Protein AF-A0A970XDR8-F1 (afdb_monomer)

Secondary structure (DSSP, 8-state):
-------S--SS-SEEEETTEEEE-----HHHHHHHHHHSTTHHHHHTT-HHHHHHHHHHHHHHHHHHTHHHHHHHHHTT-HHHHHHHS-HHHHHHHHHHHHHHHHHHHHHHHHHHHHHHHHHHTTPPPP-EEE-SS-EEE-----HHHHHHHHHH-TTTGGGGTT-HHHHHHHHHHHHHHHHHTTHHHHHHHHHTT-HHHHHHH--HHHHTHHHHHHHGGGHHHHHS-HHHHHHHTT-----

Solvent-accessible surface area (backbone atoms only — not comparable to full-atom values): 13264 Å² total; per-residue (Å²): 140,86,79,96,75,75,94,59,80,66,94,44,70,44,50,47,79,50,95,74,30,72,48,65,63,62,64,50,49,29,64,51,27,21,51,38,14,66,67,39,42,21,48,13,29,39,73,72,63,40,50,71,63,9,52,54,36,36,53,49,43,56,54,46,39,67,68,10,28,48,45,45,17,49,51,29,44,75,70,68,37,54,66,63,19,56,73,56,35,35,63,74,49,44,63,60,42,54,62,53,51,54,47,44,21,52,49,24,25,53,49,37,52,53,49,34,53,52,36,58,54,16,60,75,64,65,39,82,71,81,60,67,52,84,49,100,88,43,79,44,64,79,76,93,73,64,68,65,62,42,50,55,37,30,72,77,35,41,29,56,35,42,64,80,49,68,33,60,66,58,23,56,52,39,38,54,51,48,52,50,38,49,59,67,9,29,51,65,60,22,50,55,31,44,77,74,68,40,56,71,62,19,61,72,59,39,33,61,55,39,46,63,50,47,62,53,54,49,54,54,56,52,45,67,71,72,26,43,48,73,70,59,58,46,64,76,62,66,66,69,82,86,120

Radius of gyration: 21.44 Å; Cα contacts (8 Å, |Δi|>4): 300; chains: 1; bounding box: 57×36×66 Å

Sequence (243 aa):
MNNANSSRPPRRPLAVFNHIGTAQLQLRNPFVAAFWSALFPGLGHILLSQYLKGFVLFFWEVFINLKANVNLALMHALLGRFELSRDVVDIRWSLLYIPVYIFTVWDSYRAAVELNKQYILAERENAPIGAFIINPVSVTYLDKRPPLLTAAWCAVSPGLSHMALHRLLHVVFMVFWWTVIVYQSNILTALHLTCFGAFENAKTALNPQWLMNIPSVFFSVFMPHWSTPWKAINCLTGSSRSS

Mean predicted aligned error: 9.42 Å

pLDDT: mean 78.48, std 16.39, range [27.27, 95.69]

Foldseek 3Di:
DDDPDPPDAQPAAQWDQDLQAIQHLAQWDLVLLLVLCLLANLLSCVLNVVNVNSLVRRVVRVVLCVVQVQQVLVVCVVVVNNVVSVVSGDPVSVVVVVVVSVVSSVVSSVSSVVSNVSNVVNVVSVRDDDAWDDDPNDTAGDDDDDVVVLVVLLVVDQLRSCVVHGNVVSSVSLVVVRCVLCVQQCQVVLVVCVVVVNNVVSVVSGDSSSVSVNVSSSCSSCSNVNTHPPVRVVVVVPPPPPD

Structure (mmCIF, N/CA/C/O backbone):
data_AF-A0A970XDR8-F1
#
_entry.id   AF-A0A970XDR8-F1
#
loop_
_atom_site.group_PDB
_atom_site.id
_atom_site.type_symbol
_atom_site.label_atom_id
_atom_site.label_alt_id
_atom_site.label_comp_id
_atom_site.label_asym_id
_atom_site.label_entity_id
_atom_site.label_seq_id
_atom_site.pdbx_PDB_ins_code
_atom_site.Cartn_x
_atom_site.Cartn_y
_atom_site.Cartn_z
_atom_site.occupancy
_atom_site.B_iso_or_equiv
_atom_site.auth_seq_id
_atom_site.auth_comp_id
_atom_site.auth_asym_id
_atom_site.auth_atom_id
_atom_site.pdbx_PDB_model_num
ATOM 1 N N . MET A 1 1 ? 33.649 5.961 -36.412 1.00 42.03 1 MET A N 1
ATOM 2 C CA . MET A 1 1 ? 32.893 4.877 -37.077 1.00 42.03 1 MET A CA 1
ATOM 3 C C . MET A 1 1 ? 33.555 3.567 -36.703 1.00 42.03 1 MET A C 1
ATOM 5 O O . MET A 1 1 ? 34.738 3.466 -36.971 1.00 42.03 1 MET A O 1
ATOM 9 N N . ASN A 1 2 ? 32.854 2.649 -36.024 1.00 33.12 2 ASN A N 1
ATOM 10 C CA . ASN A 1 2 ? 33.183 1.216 -35.970 1.00 33.12 2 ASN A CA 1
ATOM 11 C C . ASN A 1 2 ? 32.002 0.412 -35.387 1.00 33.12 2 ASN A C 1
ATOM 13 O O . ASN A 1 2 ? 31.616 0.606 -34.239 1.00 33.12 2 ASN A O 1
ATOM 17 N N . ASN A 1 3 ? 31.472 -0.479 -36.230 1.00 35.12 3 ASN A N 1
ATOM 18 C CA . ASN A 1 3 ? 30.601 -1.634 -35.977 1.00 35.12 3 ASN A CA 1
ATOM 19 C C . ASN A 1 3 ? 29.228 -1.433 -35.319 1.00 35.12 3 ASN A C 1
ATOM 21 O O . ASN A 1 3 ? 28.945 -1.910 -34.223 1.00 35.12 3 ASN A O 1
ATOM 25 N N . ALA A 1 4 ? 28.309 -0.894 -36.122 1.00 46.06 4 ALA A N 1
ATOM 26 C CA . ALA A 1 4 ? 26.917 -1.328 -36.119 1.00 46.06 4 ALA A CA 1
ATOM 27 C C . ALA A 1 4 ? 26.842 -2.775 -36.647 1.00 46.06 4 ALA A C 1
ATOM 29 O O . ALA A 1 4 ? 26.906 -2.981 -37.853 1.00 46.06 4 ALA A O 1
ATOM 30 N N . ASN A 1 5 ? 26.817 -3.761 -35.743 1.00 48.19 5 ASN A N 1
ATOM 31 C CA . ASN A 1 5 ? 26.256 -5.109 -35.938 1.00 48.19 5 ASN A CA 1
ATOM 32 C C . ASN A 1 5 ? 26.462 -5.948 -34.663 1.00 48.19 5 ASN A C 1
ATOM 34 O O . ASN A 1 5 ? 27.309 -6.836 -34.610 1.00 48.19 5 ASN A O 1
ATOM 38 N N . SER A 1 6 ? 25.663 -5.702 -33.622 1.00 47.50 6 SER A N 1
ATOM 39 C CA . SER A 1 6 ? 25.374 -6.742 -32.628 1.00 47.50 6 SER A CA 1
ATOM 40 C C . SER A 1 6 ? 23.975 -7.286 -32.902 1.00 47.50 6 SER A C 1
ATOM 42 O O . SER A 1 6 ? 22.984 -6.813 -32.358 1.00 47.50 6 SER A O 1
ATOM 44 N N . SER A 1 7 ? 23.892 -8.300 -33.757 1.00 55.34 7 SER A N 1
ATOM 45 C CA . SER A 1 7 ? 22.687 -9.082 -34.080 1.00 55.34 7 SER A CA 1
ATOM 46 C C . SER A 1 7 ? 22.166 -9.946 -32.916 1.00 55.34 7 SER A C 1
ATOM 48 O O . SER A 1 7 ? 21.421 -10.900 -33.127 1.00 55.34 7 SER A O 1
ATOM 50 N N . ARG A 1 8 ? 22.562 -9.646 -31.674 1.00 62.28 8 ARG A N 1
ATOM 51 C CA . ARG A 1 8 ? 22.090 -10.336 -30.473 1.00 62.28 8 ARG A CA 1
ATOM 52 C C . ARG A 1 8 ? 21.153 -9.395 -29.723 1.00 62.28 8 ARG A C 1
ATOM 54 O O . ARG A 1 8 ? 21.573 -8.272 -29.440 1.00 62.28 8 ARG A O 1
ATOM 61 N N . PRO A 1 9 ? 19.918 -9.815 -29.394 1.00 61.88 9 PRO A N 1
ATOM 62 C CA . PRO A 1 9 ? 19.067 -9.014 -28.528 1.00 61.88 9 PRO A CA 1
ATOM 63 C C . PRO A 1 9 ? 19.809 -8.736 -27.210 1.00 61.88 9 PRO A C 1
ATOM 65 O O . PRO A 1 9 ? 20.558 -9.606 -26.744 1.00 61.88 9 PRO A O 1
ATOM 68 N N . PRO A 1 10 ? 19.646 -7.539 -26.620 1.00 63.59 10 PRO A N 1
ATOM 69 C CA . PRO A 1 10 ? 20.273 -7.212 -25.344 1.00 63.59 10 PRO A CA 1
ATOM 70 C C . PRO A 1 10 ? 19.893 -8.273 -24.309 1.00 63.59 10 PRO A C 1
ATOM 72 O O . PRO A 1 10 ? 18.734 -8.686 -24.224 1.00 63.59 10 PRO A O 1
ATOM 75 N N . ARG A 1 11 ? 20.869 -8.734 -23.517 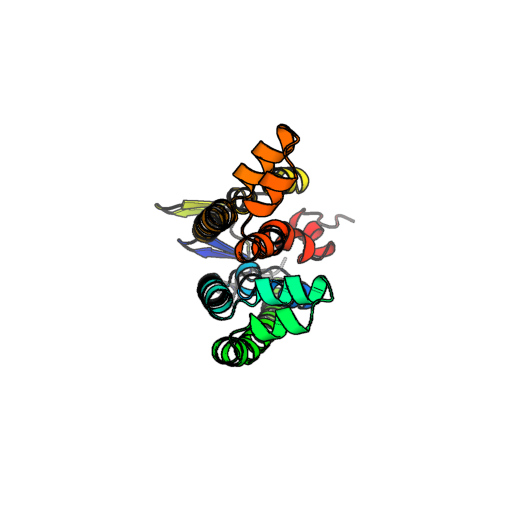1.00 74.62 11 ARG A N 1
ATOM 76 C CA . ARG A 1 11 ? 20.640 -9.804 -22.534 1.00 74.62 11 ARG A CA 1
ATOM 77 C C . ARG A 1 11 ? 19.705 -9.330 -21.420 1.00 74.62 11 ARG A C 1
ATOM 79 O O . ARG A 1 11 ? 19.020 -10.152 -20.811 1.00 74.62 11 ARG A O 1
ATOM 86 N N . ARG A 1 12 ? 19.686 -8.020 -21.149 1.00 76.00 12 ARG A N 1
ATOM 87 C CA . ARG A 1 12 ? 18.860 -7.386 -20.118 1.00 76.00 12 ARG A CA 1
ATOM 88 C C . ARG A 1 12 ? 18.089 -6.183 -20.682 1.00 76.00 12 ARG A C 1
ATOM 90 O O . ARG A 1 12 ? 18.679 -5.120 -20.865 1.00 76.00 12 ARG A O 1
ATOM 97 N N . PRO A 1 13 ? 16.777 -6.309 -20.945 1.00 71.38 13 PRO A N 1
ATOM 98 C CA . PRO A 1 13 ? 15.961 -5.180 -21.386 1.00 71.38 13 PRO A CA 1
ATOM 99 C C . PRO A 1 13 ? 15.705 -4.187 -20.239 1.00 71.38 13 PRO A C 1
ATOM 101 O O . PRO A 1 13 ? 15.379 -4.586 -19.122 1.00 71.38 13 PRO A O 1
ATOM 104 N N . LEU A 1 14 ? 15.817 -2.885 -20.524 1.00 68.69 14 LEU A N 1
ATOM 105 C CA . LEU A 1 14 ? 15.599 -1.808 -19.543 1.00 68.69 14 LEU A CA 1
ATOM 106 C C . LEU A 1 14 ? 14.104 -1.540 -19.282 1.00 68.69 14 LEU A C 1
ATOM 108 O O . LEU A 1 14 ? 13.699 -1.159 -18.181 1.00 68.69 14 LEU A O 1
ATOM 112 N N . ALA A 1 15 ? 13.274 -1.785 -20.293 1.00 67.31 15 ALA A N 1
ATOM 113 C CA . ALA A 1 15 ? 11.826 -1.787 -20.192 1.00 67.31 15 ALA A CA 1
ATOM 114 C C . ALA A 1 15 ? 11.277 -2.982 -20.970 1.00 67.31 15 ALA A C 1
ATOM 116 O O . ALA A 1 15 ? 11.638 -3.200 -22.127 1.00 67.31 15 ALA A O 1
ATOM 117 N N . VAL A 1 16 ? 10.404 -3.750 -20.325 1.00 67.06 16 VAL A N 1
ATOM 118 C CA . VAL A 1 16 ? 9.652 -4.827 -20.964 1.00 67.06 16 VAL A CA 1
ATOM 119 C C . VAL A 1 16 ? 8.186 -4.447 -20.947 1.00 67.06 16 VAL A C 1
ATOM 121 O O . VAL A 1 16 ? 7.606 -4.124 -19.907 1.00 67.06 16 VAL A O 1
ATOM 124 N N . PHE A 1 17 ? 7.589 -4.505 -22.125 1.00 63.88 17 PHE A N 1
ATOM 125 C CA . PHE A 1 17 ? 6.162 -4.352 -22.310 1.00 63.88 17 PHE A CA 1
ATOM 126 C C . PHE A 1 17 ? 5.574 -5.748 -22.400 1.00 63.88 17 PHE A C 1
ATOM 128 O O . PHE A 1 17 ? 6.035 -6.569 -23.191 1.00 63.88 17 PHE A O 1
ATOM 135 N N . ASN A 1 18 ? 4.579 -6.026 -21.572 1.00 63.72 18 ASN A N 1
ATOM 136 C CA . ASN A 1 18 ? 3.855 -7.282 -21.617 1.00 63.72 18 ASN A CA 1
ATOM 137 C C . ASN A 1 18 ? 2.358 -6.992 -21.745 1.00 63.72 18 ASN A C 1
ATOM 139 O O . ASN A 1 18 ? 1.922 -5.867 -21.503 1.00 63.72 18 ASN A O 1
ATOM 143 N N . HIS A 1 19 ? 1.551 -7.999 -22.077 1.00 56.41 19 HIS A N 1
ATOM 144 C CA . HIS A 1 19 ? 0.103 -7.820 -22.277 1.00 56.41 19 HIS A CA 1
ATOM 145 C C . HIS A 1 19 ? -0.623 -7.215 -21.057 1.00 56.41 19 HIS A C 1
ATOM 147 O O . HIS A 1 19 ? -1.665 -6.583 -21.201 1.00 56.41 19 HIS A O 1
ATOM 153 N N . ILE A 1 20 ? -0.049 -7.383 -19.860 1.00 58.12 20 ILE A N 1
ATOM 154 C CA . ILE A 1 20 ? -0.612 -6.963 -18.567 1.00 58.12 20 ILE A CA 1
ATOM 155 C C . ILE A 1 20 ? -0.107 -5.564 -18.138 1.00 58.12 20 ILE A C 1
ATOM 157 O O . ILE A 1 20 ? -0.711 -4.934 -17.268 1.00 58.12 20 ILE A O 1
ATOM 161 N N . GLY A 1 21 ? 0.966 -5.039 -18.749 1.00 59.53 21 GLY A N 1
ATOM 162 C CA . GLY A 1 21 ? 1.458 -3.682 -18.477 1.00 59.53 21 GLY A CA 1
ATOM 163 C C . GLY A 1 21 ? 2.943 -3.444 -18.774 1.00 59.53 21 GLY A C 1
ATOM 164 O O . GLY A 1 21 ? 3.636 -4.287 -19.347 1.00 59.53 21 GLY A O 1
ATOM 165 N N . THR A 1 22 ? 3.437 -2.274 -18.348 1.00 62.59 22 THR A N 1
ATOM 166 C CA . THR A 1 22 ? 4.849 -1.864 -18.447 1.00 62.59 22 THR A CA 1
ATOM 167 C C . THR A 1 22 ? 5.650 -2.208 -17.196 1.00 62.59 22 THR A C 1
ATOM 169 O O . THR A 1 22 ? 5.421 -1.659 -16.111 1.00 62.59 22 THR A O 1
ATOM 172 N N . ALA A 1 23 ? 6.667 -3.053 -17.349 1.00 69.75 23 ALA A N 1
ATOM 173 C CA . ALA A 1 23 ? 7.710 -3.223 -16.348 1.00 69.75 23 ALA A CA 1
ATOM 174 C C . ALA A 1 23 ? 8.946 -2.433 -16.792 1.00 69.75 23 ALA A C 1
ATOM 176 O O . ALA A 1 23 ? 9.696 -2.863 -17.665 1.00 69.75 23 ALA A O 1
ATOM 177 N N . GLN A 1 24 ? 9.142 -1.255 -16.201 1.00 73.12 24 GLN A N 1
ATOM 178 C CA . GLN A 1 24 ? 10.356 -0.467 -16.388 1.00 73.12 24 GLN A CA 1
ATOM 179 C C . GLN A 1 24 ? 11.289 -0.695 -15.200 1.00 73.12 24 GLN A C 1
ATOM 181 O O . GLN A 1 24 ? 10.869 -0.558 -14.046 1.00 73.12 24 GLN A O 1
ATOM 186 N N . LEU A 1 25 ? 12.555 -1.004 -15.482 1.00 76.38 25 LEU A N 1
ATOM 187 C CA . LEU A 1 25 ? 13.599 -0.952 -14.471 1.00 76.38 25 LEU A CA 1
ATOM 188 C C . LEU A 1 25 ? 13.900 0.515 -14.180 1.00 76.38 25 LEU A C 1
ATOM 190 O O . LEU A 1 25 ? 14.239 1.294 -15.069 1.00 76.38 25 LEU A O 1
ATOM 194 N N . GLN A 1 26 ? 13.744 0.897 -12.921 1.00 75.75 26 GLN A N 1
ATOM 195 C CA . GLN A 1 26 ? 14.064 2.230 -12.440 1.00 75.75 26 GLN A CA 1
ATOM 196 C C . GLN A 1 26 ? 14.972 2.084 -11.233 1.00 75.75 26 GLN A C 1
ATOM 198 O O . GLN A 1 26 ? 14.714 1.248 -10.364 1.00 75.75 26 GLN A O 1
ATOM 203 N N . LEU A 1 27 ? 16.005 2.919 -11.170 1.00 80.31 27 LEU A N 1
ATOM 204 C CA . LEU A 1 27 ? 16.811 3.036 -9.969 1.00 80.31 27 LEU A CA 1
ATOM 205 C C . LEU A 1 27 ? 15.940 3.608 -8.849 1.00 80.31 27 LEU A C 1
ATOM 207 O O . LEU A 1 27 ? 15.341 4.672 -9.012 1.00 80.31 27 LEU A O 1
ATOM 211 N N . ARG A 1 28 ? 15.864 2.909 -7.718 1.00 83.56 28 ARG A N 1
ATOM 212 C CA . ARG A 1 28 ? 15.047 3.321 -6.570 1.00 83.56 28 ARG A CA 1
ATOM 213 C C . ARG A 1 28 ? 15.817 3.239 -5.272 1.00 83.56 28 ARG A C 1
ATOM 215 O O . ARG A 1 28 ? 16.714 2.415 -5.124 1.00 83.56 28 ARG A O 1
ATOM 222 N N . ASN A 1 29 ? 15.447 4.060 -4.298 1.00 87.44 29 ASN A N 1
ATOM 223 C CA . ASN A 1 29 ? 15.999 3.911 -2.956 1.00 87.44 29 ASN A CA 1
ATOM 224 C C . ASN A 1 29 ? 15.391 2.661 -2.273 1.00 87.44 29 ASN A C 1
ATOM 226 O O . ASN A 1 29 ? 14.172 2.621 -2.076 1.00 87.44 29 ASN A O 1
ATOM 230 N N . PRO A 1 30 ? 16.195 1.648 -1.891 1.00 89.25 30 PRO A N 1
ATOM 231 C CA . PRO A 1 30 ? 15.679 0.421 -1.286 1.00 89.25 30 PRO A CA 1
ATOM 232 C C . PRO A 1 30 ? 15.024 0.655 0.082 1.00 89.25 30 PRO A C 1
ATOM 234 O O . PRO A 1 30 ? 14.084 -0.056 0.434 1.00 89.25 30 PRO A O 1
ATOM 237 N N . PHE A 1 31 ? 15.437 1.688 0.824 1.00 90.19 31 PHE A N 1
ATOM 238 C CA . PHE A 1 31 ? 14.796 2.057 2.088 1.00 90.19 31 PHE A CA 1
ATOM 239 C C . PHE A 1 31 ? 13.374 2.576 1.891 1.00 90.19 31 PHE A C 1
ATOM 241 O O . PHE A 1 31 ? 12.510 2.307 2.716 1.00 90.19 31 PHE A O 1
ATOM 248 N N . VAL A 1 32 ? 13.107 3.264 0.778 1.00 88.81 32 VAL A N 1
ATOM 249 C CA . VAL A 1 32 ? 11.753 3.731 0.457 1.00 88.81 32 VAL A CA 1
ATOM 250 C C . VAL A 1 32 ? 10.844 2.532 0.185 1.00 88.81 32 VAL A C 1
ATOM 252 O O . VAL A 1 32 ? 9.736 2.482 0.704 1.00 88.81 32 VAL A O 1
ATOM 255 N N . ALA A 1 33 ? 11.323 1.520 -0.546 1.00 88.62 33 ALA A N 1
ATOM 256 C CA . ALA A 1 33 ? 10.563 0.284 -0.754 1.00 88.62 33 ALA A CA 1
ATOM 257 C C . ALA A 1 33 ? 10.265 -0.448 0.568 1.00 88.62 33 ALA A C 1
ATOM 259 O O . ALA A 1 33 ? 9.131 -0.869 0.787 1.00 88.62 33 ALA A O 1
ATOM 260 N N . ALA A 1 34 ? 11.254 -0.538 1.463 1.00 91.69 34 ALA A N 1
ATOM 261 C CA . ALA A 1 34 ? 11.087 -1.139 2.785 1.00 91.69 34 ALA A CA 1
ATOM 262 C C . ALA A 1 34 ? 10.083 -0.369 3.658 1.00 91.69 34 ALA A C 1
ATOM 264 O O . ALA A 1 34 ? 9.213 -0.977 4.272 1.00 91.69 34 ALA A O 1
ATOM 265 N N . PHE A 1 35 ? 10.172 0.964 3.672 1.00 91.38 35 PHE A N 1
ATOM 266 C CA . PHE A 1 35 ? 9.266 1.840 4.416 1.00 91.38 35 PHE A CA 1
ATOM 267 C C . PHE A 1 35 ? 7.811 1.666 3.974 1.00 91.38 35 PHE A C 1
ATOM 269 O O . PHE A 1 35 ? 6.912 1.555 4.802 1.00 91.38 35 PHE A O 1
ATOM 276 N N . TRP A 1 36 ? 7.576 1.568 2.667 1.00 88.19 36 TRP A N 1
ATOM 277 C CA . TRP A 1 36 ? 6.234 1.354 2.138 1.00 88.19 36 TRP A CA 1
ATOM 278 C C . TRP A 1 36 ? 5.679 -0.037 2.441 1.00 88.19 36 TRP A C 1
ATOM 280 O O . TRP A 1 36 ? 4.493 -0.152 2.729 1.00 88.19 36 TRP A O 1
ATOM 290 N N . SER A 1 37 ? 6.522 -1.074 2.459 1.00 90.69 37 SER A N 1
ATOM 291 C CA . SER A 1 37 ? 6.126 -2.399 2.959 1.00 90.69 37 SER A CA 1
ATOM 292 C C . SER A 1 37 ? 5.873 -2.419 4.467 1.00 90.69 37 SER A C 1
ATOM 294 O O . SER A 1 37 ? 5.061 -3.212 4.922 1.00 90.69 37 SER A O 1
ATOM 296 N N . ALA A 1 38 ? 6.553 -1.563 5.236 1.00 90.06 38 ALA A N 1
ATOM 297 C CA . ALA A 1 38 ? 6.345 -1.437 6.677 1.00 90.06 38 ALA A CA 1
ATOM 298 C C . ALA A 1 38 ? 5.025 -0.717 7.002 1.00 90.06 38 ALA A C 1
ATOM 300 O O . ALA A 1 38 ? 4.319 -1.095 7.927 1.00 90.06 38 ALA A O 1
ATOM 301 N N . LEU A 1 39 ? 4.658 0.303 6.221 1.00 87.44 39 LEU A N 1
ATOM 302 C CA . LEU A 1 39 ? 3.362 0.969 6.376 1.00 87.44 39 LEU A CA 1
ATOM 303 C C . LEU A 1 39 ? 2.188 0.070 5.988 1.00 87.44 39 LEU A C 1
ATOM 305 O O . LEU A 1 39 ? 1.118 0.173 6.583 1.00 87.44 39 LEU A O 1
ATOM 309 N N . PHE A 1 40 ? 2.370 -0.763 4.966 1.00 88.12 40 PHE A N 1
ATOM 310 C CA . PHE A 1 40 ? 1.368 -1.733 4.552 1.00 88.12 40 PHE A CA 1
ATOM 311 C C . PHE A 1 40 ? 2.034 -2.853 3.736 1.00 88.12 40 PHE A C 1
ATOM 313 O O . PHE A 1 40 ? 2.512 -2.607 2.614 1.00 88.12 40 PHE A O 1
ATOM 320 N N . PRO A 1 41 ? 2.070 -4.089 4.256 1.00 89.69 41 PRO A N 1
ATOM 321 C CA . PRO A 1 41 ? 2.627 -5.221 3.534 1.00 89.69 41 PRO A CA 1
ATOM 322 C C . PRO A 1 41 ? 2.032 -5.369 2.129 1.00 89.69 41 PRO A C 1
ATOM 324 O O . PRO A 1 41 ? 0.823 -5.344 1.915 1.00 89.69 41 PRO A O 1
ATOM 327 N N . GLY A 1 42 ? 2.916 -5.483 1.137 1.00 87.62 42 GLY A N 1
ATOM 328 C CA . GLY A 1 42 ? 2.560 -5.576 -0.280 1.00 87.62 42 GLY A CA 1
ATOM 329 C C . GLY A 1 42 ? 2.737 -4.281 -1.075 1.00 87.62 42 GLY A C 1
ATOM 330 O O . GLY A 1 42 ? 3.068 -4.360 -2.260 1.00 87.62 42 GLY A O 1
ATOM 331 N N . LEU A 1 43 ? 2.637 -3.094 -0.460 1.00 87.62 43 LEU A N 1
ATOM 332 C CA . LEU A 1 43 ? 2.796 -1.831 -1.197 1.00 87.62 43 LEU A CA 1
ATOM 333 C C . LEU A 1 43 ? 4.220 -1.640 -1.749 1.00 87.62 43 LEU A C 1
ATOM 335 O O . LEU A 1 43 ? 4.384 -1.207 -2.892 1.00 87.62 43 LEU A O 1
ATOM 339 N N . GLY A 1 44 ? 5.261 -2.039 -1.010 1.00 86.75 44 GLY A N 1
ATOM 340 C CA . GLY A 1 44 ? 6.637 -1.988 -1.518 1.00 86.75 44 GLY A CA 1
ATOM 341 C C . GLY A 1 44 ? 6.889 -2.943 -2.692 1.00 86.75 44 GLY A C 1
ATOM 342 O O . GLY A 1 44 ? 7.597 -2.591 -3.636 1.00 86.75 44 GLY A O 1
ATOM 343 N N . HIS A 1 45 ? 6.258 -4.120 -2.718 1.00 90.44 45 HIS A N 1
ATOM 344 C CA . HIS A 1 45 ? 6.332 -5.039 -3.866 1.00 90.44 45 HIS A C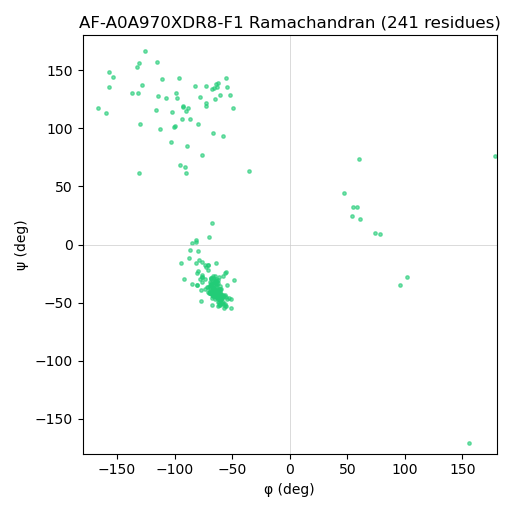A 1
ATOM 345 C C . HIS A 1 45 ? 5.603 -4.489 -5.092 1.00 90.44 45 HIS A C 1
ATOM 347 O O . HIS A 1 45 ? 6.107 -4.593 -6.213 1.00 90.44 45 HIS A O 1
ATOM 353 N N . ILE A 1 46 ? 4.445 -3.856 -4.888 1.00 87.50 46 ILE A N 1
ATOM 354 C CA . ILE A 1 46 ? 3.703 -3.164 -5.948 1.00 87.50 46 ILE A CA 1
ATOM 355 C C . ILE A 1 46 ? 4.541 -2.026 -6.537 1.00 87.50 46 ILE A C 1
ATOM 357 O O . ILE A 1 46 ? 4.635 -1.903 -7.762 1.00 87.50 46 ILE A O 1
ATOM 361 N N . LEU A 1 47 ? 5.214 -1.246 -5.685 1.00 85.00 47 LEU A N 1
ATOM 362 C CA . LEU A 1 47 ? 6.144 -0.206 -6.116 1.00 85.00 47 LEU A CA 1
ATOM 363 C C . LEU A 1 47 ? 7.224 -0.791 -7.033 1.00 85.00 47 LEU A C 1
ATOM 365 O O . LEU A 1 47 ? 7.470 -0.259 -8.116 1.00 85.00 47 LEU A O 1
ATOM 369 N N . LEU A 1 48 ? 7.808 -1.937 -6.673 1.00 85.31 48 LEU A N 1
ATOM 370 C CA . LEU A 1 48 ? 8.791 -2.678 -7.478 1.00 85.31 48 LEU A CA 1
ATOM 371 C C . LEU A 1 48 ? 8.215 -3.355 -8.738 1.00 85.31 48 LEU A C 1
ATOM 373 O O . LEU A 1 48 ? 8.941 -4.043 -9.448 1.00 85.31 48 LEU A O 1
ATOM 377 N N . SER A 1 49 ? 6.945 -3.112 -9.074 1.00 84.25 49 SER A N 1
ATOM 378 C CA . SER A 1 49 ? 6.215 -3.750 -10.182 1.00 84.25 49 SER A CA 1
ATOM 379 C C . SER A 1 49 ? 6.103 -5.280 -10.042 1.00 84.25 49 SER A C 1
ATOM 381 O O . SER A 1 49 ? 5.852 -5.982 -11.019 1.00 84.25 49 SER A O 1
ATOM 383 N N . GLN A 1 50 ? 6.242 -5.813 -8.822 1.00 85.62 50 GLN A N 1
ATOM 384 C CA . GLN A 1 50 ? 6.023 -7.224 -8.486 1.00 85.62 50 GLN A CA 1
ATOM 385 C C . GLN A 1 50 ? 4.560 -7.449 -8.074 1.00 85.62 50 GLN A C 1
ATOM 387 O O . GLN A 1 50 ? 4.262 -7.841 -6.945 1.00 85.62 50 GLN A O 1
ATOM 392 N N . TYR A 1 51 ? 3.641 -7.183 -9.007 1.00 86.00 51 TYR A N 1
ATOM 393 C CA . TYR A 1 51 ? 2.201 -7.081 -8.745 1.00 86.00 51 TYR A CA 1
ATOM 394 C C . TYR A 1 51 ? 1.590 -8.298 -8.057 1.00 86.00 51 TYR A C 1
ATOM 396 O O . TYR A 1 51 ? 0.889 -8.132 -7.070 1.00 86.00 51 TYR A O 1
ATOM 404 N N . LEU A 1 52 ? 1.885 -9.514 -8.527 1.00 86.56 52 LEU A N 1
ATOM 405 C CA . LEU A 1 52 ? 1.297 -10.729 -7.958 1.00 86.56 52 LEU A CA 1
ATOM 406 C C . LEU A 1 52 ? 1.627 -10.876 -6.465 1.00 86.56 52 LEU A C 1
ATOM 408 O O . LEU A 1 52 ? 0.728 -11.052 -5.649 1.00 86.56 52 LEU A O 1
ATOM 412 N N . LYS A 1 53 ? 2.912 -10.745 -6.106 1.00 88.81 53 LYS A N 1
ATOM 413 C CA . LYS A 1 53 ? 3.354 -10.794 -4.704 1.00 88.81 53 LYS A CA 1
ATOM 414 C C . LYS A 1 53 ? 2.723 -9.667 -3.898 1.00 88.81 53 LYS A C 1
ATOM 416 O O . LYS A 1 53 ? 2.212 -9.904 -2.813 1.00 88.81 53 LYS A O 1
ATOM 421 N N . GLY A 1 54 ? 2.728 -8.461 -4.460 1.00 90.00 54 GLY A N 1
ATOM 422 C CA . GLY A 1 54 ? 2.153 -7.285 -3.830 1.00 90.00 54 GLY A CA 1
ATOM 423 C C . GLY A 1 54 ? 0.665 -7.421 -3.515 1.00 90.00 54 GLY A C 1
ATOM 424 O O . GLY A 1 54 ? 0.262 -7.138 -2.395 1.00 90.00 54 GLY A O 1
ATOM 425 N N . PHE A 1 55 ? -0.143 -7.916 -4.454 1.00 90.75 55 PHE A N 1
ATOM 426 C CA . PHE A 1 55 ? -1.583 -8.102 -4.252 1.00 90.75 55 PHE A CA 1
ATOM 427 C C . PHE A 1 55 ? -1.902 -9.212 -3.256 1.00 90.75 55 PHE A C 1
ATOM 429 O O . PHE A 1 55 ? -2.792 -9.039 -2.427 1.00 90.75 55 PHE A O 1
ATOM 436 N N . VAL A 1 56 ? -1.171 -10.330 -3.306 1.00 92.75 56 VAL A N 1
ATOM 437 C CA . VAL A 1 56 ? -1.344 -11.423 -2.339 1.00 92.75 56 VAL A CA 1
ATOM 438 C C . VAL A 1 56 ? -1.023 -10.939 -0.926 1.00 92.75 56 VAL A C 1
ATOM 440 O O . VAL A 1 56 ? -1.807 -11.180 -0.012 1.00 92.75 56 VAL A O 1
ATOM 443 N N . LEU A 1 57 ? 0.085 -10.212 -0.754 1.00 93.12 57 LEU A N 1
ATOM 444 C CA . LEU A 1 57 ? 0.474 -9.650 0.540 1.00 93.12 57 LEU A CA 1
ATOM 445 C C . LEU A 1 57 ? -0.505 -8.580 1.028 1.00 93.12 57 LEU A C 1
ATOM 447 O O . LEU A 1 57 ? -0.846 -8.587 2.202 1.00 93.12 57 LEU A O 1
ATOM 451 N N . PHE A 1 58 ? -1.012 -7.727 0.135 1.00 91.94 58 PHE A N 1
ATOM 452 C CA . PHE A 1 58 ? -2.021 -6.724 0.476 1.00 91.94 58 PHE A CA 1
ATOM 453 C C . PHE A 1 58 ? -3.328 -7.375 0.950 1.00 91.94 58 PHE A C 1
ATOM 455 O O . PHE A 1 58 ? -3.903 -6.970 1.955 1.00 91.94 58 PHE A O 1
ATOM 462 N N . PHE A 1 59 ? -3.808 -8.401 0.241 1.00 92.12 59 PHE A N 1
ATOM 463 C CA . PHE A 1 59 ? -5.012 -9.132 0.644 1.00 92.12 59 PHE A CA 1
ATOM 464 C C . PHE A 1 59 ? -4.815 -9.819 1.998 1.00 92.12 59 PHE A C 1
ATOM 466 O O . PHE A 1 59 ? -5.679 -9.754 2.874 1.00 92.12 59 PHE A O 1
ATOM 473 N N . TRP A 1 60 ? -3.664 -10.470 2.161 1.00 93.12 60 TRP A N 1
ATOM 474 C CA . TRP A 1 60 ? -3.296 -11.143 3.396 1.00 93.12 60 TRP A CA 1
ATOM 475 C C . TRP A 1 60 ? -3.203 -10.159 4.570 1.00 93.12 60 TRP A C 1
ATOM 477 O O . TRP A 1 60 ? -3.736 -10.456 5.636 1.00 93.12 60 TRP A O 1
ATOM 487 N N . GLU A 1 61 ? -2.632 -8.971 4.354 1.00 92.00 61 GLU A N 1
ATOM 488 C CA . GLU A 1 61 ? -2.578 -7.892 5.344 1.00 92.00 61 GLU A CA 1
ATOM 489 C C . GLU A 1 61 ? -3.975 -7.509 5.816 1.00 92.00 61 GLU A C 1
ATOM 491 O O . GLU A 1 61 ? -4.264 -7.571 7.007 1.00 92.00 61 GLU A O 1
ATOM 496 N N . VAL A 1 62 ? -4.870 -7.171 4.881 1.00 90.94 62 VAL A N 1
ATOM 497 C CA . VAL A 1 62 ? -6.243 -6.786 5.225 1.00 90.94 62 VAL A CA 1
ATOM 498 C C . VAL A 1 62 ? -6.926 -7.902 6.015 1.00 90.94 62 VAL A C 1
ATOM 500 O O . VAL A 1 62 ? -7.553 -7.637 7.039 1.00 90.94 62 VAL A O 1
ATOM 503 N N . PHE A 1 63 ? -6.782 -9.157 5.587 1.00 92.31 63 PHE A N 1
ATOM 504 C CA . PHE A 1 63 ? -7.394 -10.292 6.271 1.00 92.31 63 PHE A CA 1
ATOM 505 C C . PHE A 1 63 ? -6.882 -10.460 7.709 1.00 92.31 63 PHE A C 1
ATOM 507 O O . PHE A 1 63 ? -7.682 -10.585 8.639 1.00 92.31 63 PHE A O 1
ATOM 514 N N . ILE A 1 64 ? -5.563 -10.445 7.909 1.00 92.69 64 ILE A N 1
ATOM 515 C CA . ILE A 1 64 ? -4.954 -10.625 9.230 1.00 92.69 64 ILE A CA 1
ATOM 516 C C . ILE A 1 64 ? -5.233 -9.426 10.130 1.00 92.69 64 ILE A C 1
ATOM 518 O O . ILE A 1 64 ? -5.596 -9.623 11.286 1.00 92.69 64 ILE A O 1
ATOM 522 N N . ASN A 1 65 ? -5.152 -8.200 9.615 1.00 91.19 65 ASN A N 1
ATOM 523 C CA . ASN A 1 65 ? -5.440 -6.982 10.370 1.00 91.19 65 ASN A CA 1
ATOM 524 C C . ASN A 1 65 ? -6.886 -6.970 10.899 1.00 91.19 65 ASN A C 1
ATOM 526 O O . ASN A 1 65 ? -7.133 -6.609 12.054 1.00 91.19 65 ASN A O 1
ATOM 530 N N . LEU A 1 66 ? -7.835 -7.467 10.093 1.00 89.88 66 LEU A N 1
ATOM 531 C CA . LEU A 1 66 ? -9.227 -7.637 10.510 1.00 89.88 66 LEU A CA 1
ATOM 532 C C . LEU A 1 66 ? -9.407 -8.699 11.596 1.00 89.88 66 LEU A C 1
ATOM 534 O O . LEU A 1 66 ? -10.232 -8.518 12.485 1.00 89.88 66 LEU A O 1
ATOM 538 N N . LYS A 1 67 ? -8.655 -9.803 11.544 1.00 92.25 67 LYS A N 1
ATOM 539 C CA . LYS A 1 67 ? -8.759 -10.889 12.533 1.00 92.25 67 LYS A CA 1
ATOM 540 C C . LYS A 1 67 ? -8.004 -10.615 13.832 1.00 92.25 67 LYS A C 1
ATOM 542 O O . LYS A 1 67 ? -8.466 -11.028 14.888 1.00 92.25 67 LYS A O 1
ATOM 547 N N . ALA A 1 68 ? -6.868 -9.931 13.757 1.00 89.38 68 ALA A N 1
ATOM 548 C CA . ALA A 1 68 ? -6.029 -9.592 14.902 1.00 89.38 68 ALA A CA 1
ATOM 549 C C . ALA A 1 68 ? -6.422 -8.273 15.587 1.00 89.38 68 ALA 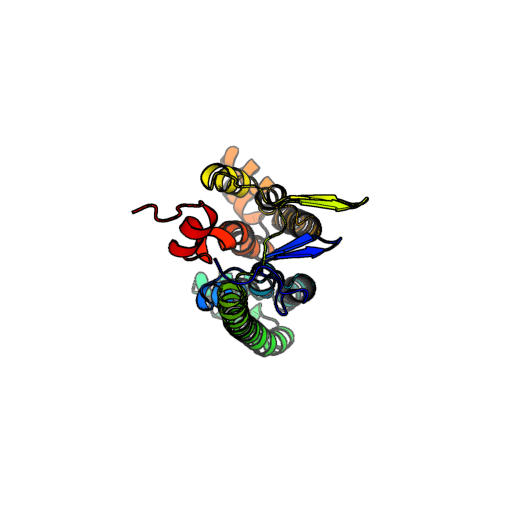A C 1
ATOM 551 O O . ALA A 1 68 ? -5.907 -7.987 16.664 1.00 89.38 68 ALA A O 1
ATOM 552 N N . ASN A 1 69 ? -7.293 -7.461 14.975 1.00 91.19 69 ASN A N 1
ATOM 553 C CA . ASN A 1 69 ? -7.623 -6.102 15.423 1.00 91.19 69 ASN A CA 1
ATOM 554 C C . ASN A 1 69 ? -6.391 -5.190 15.583 1.00 91.19 69 ASN A C 1
ATOM 556 O O . ASN A 1 69 ? -6.380 -4.295 16.430 1.00 91.19 69 ASN A O 1
ATOM 560 N N . VAL A 1 70 ? -5.358 -5.386 14.753 1.00 88.31 70 VAL A N 1
ATOM 561 C CA . VAL A 1 70 ? -4.067 -4.679 14.878 1.00 88.31 70 VAL A CA 1
ATOM 562 C C . VAL A 1 70 ? -4.253 -3.166 14.816 1.00 88.31 70 VAL A C 1
ATOM 564 O O . VAL A 1 70 ? -3.709 -2.446 15.648 1.00 88.31 70 VAL A O 1
ATOM 567 N N . ASN A 1 71 ? -5.062 -2.671 13.878 1.00 90.50 71 ASN A N 1
ATOM 568 C CA . ASN A 1 71 ? -5.315 -1.237 13.738 1.00 90.50 71 ASN A CA 1
ATOM 569 C C . ASN A 1 71 ? -6.016 -0.620 14.950 1.00 90.50 71 ASN A C 1
ATOM 571 O O . ASN A 1 71 ? -5.700 0.502 15.347 1.00 90.50 71 ASN A O 1
ATOM 575 N N . LEU A 1 72 ? -6.966 -1.347 15.538 1.00 89.44 72 LEU A N 1
ATOM 576 C CA . LEU A 1 72 ? -7.711 -0.875 16.701 1.00 89.44 72 LEU A CA 1
ATOM 577 C C . LEU A 1 72 ? -6.800 -0.822 17.933 1.00 89.44 72 LEU A C 1
ATOM 579 O O . LEU A 1 72 ? -6.796 0.158 18.677 1.00 89.44 72 LEU A O 1
ATOM 583 N N . ALA A 1 73 ? -5.962 -1.842 18.091 1.00 90.25 73 ALA A N 1
ATOM 584 C CA . ALA A 1 73 ? -4.934 -1.885 19.115 1.00 90.25 73 ALA A CA 1
ATOM 585 C C . ALA A 1 73 ? -3.913 -0.757 18.963 1.00 90.25 73 ALA A C 1
ATOM 587 O O . ALA A 1 73 ? -3.640 -0.036 19.919 1.00 90.25 73 ALA A O 1
ATOM 588 N N . LEU A 1 74 ? -3.413 -0.541 17.743 1.00 89.69 74 LEU A N 1
ATOM 589 C CA . LEU A 1 74 ? -2.492 0.547 17.434 1.00 89.69 74 LEU A CA 1
ATOM 590 C C . LEU A 1 74 ? -3.105 1.905 17.788 1.00 89.69 74 LEU A C 1
ATOM 592 O O . LEU A 1 74 ? -2.442 2.727 18.412 1.00 89.69 74 LEU A O 1
ATOM 596 N N . MET A 1 75 ? -4.379 2.129 17.461 1.00 90.88 75 MET A N 1
ATOM 597 C CA . MET A 1 75 ? -5.087 3.347 17.854 1.00 90.88 75 MET A CA 1
ATOM 598 C C . MET A 1 75 ? -5.130 3.512 19.382 1.00 90.88 75 MET A C 1
ATOM 600 O O . MET A 1 75 ? -4.822 4.590 19.889 1.00 90.88 75 MET A O 1
ATOM 604 N N . HIS A 1 76 ? -5.475 2.462 20.136 1.00 91.19 76 HIS A N 1
ATOM 605 C CA . HIS A 1 76 ? -5.474 2.517 21.601 1.00 91.19 76 HIS A CA 1
ATOM 606 C C . HIS A 1 76 ? -4.081 2.787 22.180 1.00 91.19 76 HIS A C 1
ATOM 608 O O . HIS A 1 76 ? -3.957 3.604 23.094 1.00 91.19 76 HIS A O 1
ATOM 614 N N . ALA A 1 77 ? -3.038 2.175 21.616 1.00 90.19 77 ALA A N 1
ATOM 615 C CA . ALA A 1 77 ? -1.652 2.417 22.000 1.00 90.19 77 ALA A CA 1
ATOM 616 C C . ALA A 1 77 ? -1.220 3.868 21.723 1.00 90.19 77 ALA A C 1
ATOM 618 O O . ALA A 1 77 ? -0.615 4.498 22.588 1.00 90.19 77 ALA A O 1
ATOM 619 N N . LEU A 1 78 ? -1.593 4.434 20.568 1.00 89.00 78 LEU A N 1
ATOM 620 C CA . LEU A 1 78 ? -1.323 5.838 20.225 1.00 89.00 78 LEU A CA 1
ATOM 621 C C . LEU A 1 78 ? -2.051 6.824 21.153 1.00 89.00 78 LEU A C 1
ATOM 623 O O . LEU A 1 78 ? -1.536 7.904 21.426 1.00 89.00 78 LEU A O 1
ATOM 627 N N . LEU A 1 79 ? -3.219 6.445 21.679 1.00 90.81 79 LEU A N 1
ATOM 628 C CA . LEU A 1 79 ? -3.967 7.214 22.681 1.00 90.81 79 LEU A CA 1
ATOM 629 C C . LEU A 1 79 ? 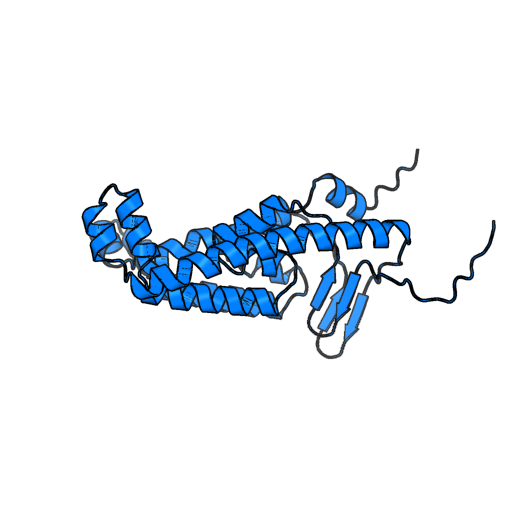-3.451 7.010 24.121 1.00 90.81 79 LEU A C 1
ATOM 631 O O . LEU A 1 79 ? -4.070 7.508 25.062 1.00 90.81 79 LEU A O 1
ATOM 635 N N . GLY A 1 80 ? -2.364 6.253 24.317 1.00 90.81 80 GLY A N 1
ATOM 636 C CA . GLY A 1 80 ? -1.787 5.944 25.631 1.00 90.81 80 GLY A CA 1
ATOM 637 C C . GLY A 1 80 ? -2.581 4.922 26.457 1.00 90.81 80 GLY A C 1
ATOM 638 O O . GLY A 1 80 ? -2.299 4.725 27.636 1.00 90.81 80 GLY A O 1
ATOM 639 N N . ARG A 1 81 ? -3.578 4.255 25.864 1.00 93.06 81 ARG A N 1
ATOM 640 C CA . ARG A 1 81 ? -4.463 3.287 26.533 1.00 93.06 81 ARG A CA 1
ATOM 641 C C . ARG A 1 81 ? -3.955 1.860 26.328 1.00 93.06 81 ARG A C 1
ATOM 643 O O . ARG A 1 81 ? -4.569 1.065 25.617 1.00 93.06 81 ARG A O 1
ATOM 650 N N . PHE A 1 82 ? -2.816 1.542 26.938 1.00 91.62 82 PHE A N 1
ATOM 651 C CA . PHE A 1 82 ? -2.129 0.263 26.720 1.00 91.62 82 PHE A CA 1
ATOM 652 C C . PHE A 1 82 ? -2.917 -0.965 27.191 1.00 91.62 82 PHE A C 1
ATOM 654 O O . PHE A 1 82 ? -2.839 -1.994 26.530 1.00 91.62 82 PHE A O 1
ATOM 661 N N . GLU A 1 83 ? -3.699 -0.857 28.268 1.00 91.12 83 GLU A N 1
ATOM 662 C CA . GLU A 1 83 ? -4.541 -1.967 28.751 1.00 91.12 83 GLU A CA 1
ATOM 663 C C . GLU A 1 83 ? -5.586 -2.359 27.698 1.00 91.12 83 GLU A C 1
ATOM 665 O O . GLU A 1 83 ? -5.593 -3.483 27.206 1.00 91.12 83 GLU A O 1
ATOM 670 N N . LEU A 1 84 ? -6.359 -1.381 27.209 1.00 89.19 84 LEU A N 1
ATOM 671 C CA . LEU A 1 84 ? -7.340 -1.605 26.139 1.00 89.19 84 LEU A CA 1
ATOM 672 C C . LEU A 1 84 ? -6.686 -2.110 24.848 1.00 89.19 84 LEU A C 1
ATOM 674 O O . LEU A 1 84 ? -7.259 -2.930 24.138 1.00 89.19 84 LEU A O 1
ATOM 678 N N . SER A 1 85 ? -5.475 -1.638 24.535 1.00 88.19 85 SER A N 1
ATOM 679 C CA . SER A 1 85 ? -4.725 -2.146 23.386 1.00 88.19 85 SER A CA 1
ATOM 680 C C . SER A 1 85 ? -4.376 -3.626 23.526 1.00 88.19 85 SER A C 1
ATOM 682 O O . SER A 1 85 ? -4.289 -4.294 22.502 1.00 88.19 85 SER A O 1
ATOM 684 N N . ARG A 1 86 ? -4.119 -4.133 24.735 1.00 88.75 86 ARG A N 1
ATOM 685 C CA . ARG A 1 86 ? -3.784 -5.546 24.960 1.00 88.75 86 ARG A CA 1
ATOM 686 C C . ARG A 1 86 ? -5.023 -6.429 24.898 1.00 88.75 86 ARG A C 1
ATOM 688 O O . ARG A 1 86 ? -4.955 -7.493 24.296 1.00 88.75 86 ARG A O 1
ATOM 695 N N . ASP A 1 87 ? -6.137 -5.953 25.443 1.00 91.12 87 ASP A N 1
ATOM 696 C CA . ASP A 1 87 ? -7.392 -6.712 25.505 1.00 91.12 87 ASP A CA 1
ATOM 697 C C . ASP A 1 87 ? -8.045 -6.903 24.130 1.00 91.12 87 ASP A C 1
ATOM 699 O O . ASP A 1 87 ? -8.696 -7.911 23.866 1.00 91.12 87 ASP A O 1
ATOM 703 N N . VAL A 1 88 ? -7.873 -5.928 23.237 1.00 90.62 88 VAL A N 1
ATOM 704 C CA . VAL A 1 88 ? -8.501 -5.924 21.909 1.00 90.62 88 VAL A CA 1
ATOM 705 C C . VAL A 1 88 ? -7.756 -6.802 20.890 1.00 90.62 88 VAL A C 1
ATOM 707 O O . VAL A 1 88 ? -8.357 -7.249 19.907 1.00 90.62 88 VAL A O 1
ATOM 710 N N . VAL A 1 89 ? -6.457 -7.047 21.099 1.00 91.31 89 VAL A N 1
ATOM 711 C CA . VAL A 1 89 ? -5.603 -7.804 20.169 1.00 91.31 89 VAL A CA 1
ATOM 712 C C . VAL A 1 89 ? -5.837 -9.303 20.293 1.00 91.31 89 VAL A C 1
ATOM 714 O O . VAL A 1 89 ? -5.645 -9.880 21.362 1.00 91.31 89 VAL A O 1
ATOM 717 N N . ASP A 1 90 ? -6.116 -9.980 19.174 1.00 91.62 90 ASP A N 1
ATOM 718 C CA . ASP A 1 90 ? -6.021 -11.445 19.146 1.00 91.62 90 ASP A CA 1
ATOM 719 C C . ASP A 1 90 ? -4.555 -11.868 18.982 1.00 91.62 90 ASP A C 1
ATOM 721 O O . ASP A 1 90 ? -3.979 -11.837 17.890 1.00 91.62 90 ASP A O 1
ATOM 725 N N . ILE A 1 91 ? -3.965 -12.309 20.094 1.00 90.75 91 ILE A N 1
ATOM 726 C CA . ILE A 1 91 ? -2.562 -12.724 20.190 1.00 90.75 91 ILE A CA 1
ATOM 727 C C . ILE A 1 91 ? -2.211 -13.802 19.151 1.00 90.75 91 ILE A C 1
ATOM 729 O O . ILE A 1 91 ? -1.106 -13.789 18.615 1.00 90.75 91 ILE A O 1
ATOM 733 N N . ARG A 1 92 ? -3.124 -14.723 18.814 1.00 92.00 92 ARG A N 1
ATOM 734 C CA . ARG A 1 92 ? -2.828 -15.835 17.890 1.00 92.00 92 ARG A CA 1
ATOM 735 C C . ARG A 1 92 ? -2.592 -15.318 16.477 1.00 92.00 92 ARG A C 1
ATOM 737 O O . ARG A 1 92 ? -1.616 -15.698 15.831 1.00 92.00 92 ARG A O 1
ATOM 744 N N . TRP A 1 93 ? -3.466 -14.427 16.015 1.00 92.88 93 TRP A N 1
ATOM 745 C CA . TRP A 1 93 ? -3.334 -13.802 14.702 1.00 92.88 93 TRP A CA 1
ATOM 746 C C . TRP A 1 93 ? -2.164 -12.812 14.667 1.00 92.88 93 TRP A C 1
ATOM 748 O O . TRP A 1 93 ? -1.437 -12.771 13.676 1.00 92.88 93 TRP A O 1
ATOM 758 N N . SER A 1 94 ? -1.908 -12.081 15.756 1.00 89.88 94 SER A N 1
ATOM 759 C CA . SER A 1 94 ? -0.755 -11.178 15.853 1.00 89.88 94 SER A CA 1
ATOM 760 C C . SER A 1 94 ? 0.592 -11.901 15.859 1.00 89.88 94 SER A C 1
ATOM 762 O O . SER A 1 94 ? 1.538 -11.430 15.231 1.00 89.88 94 SER A O 1
ATOM 764 N N . LEU A 1 95 ? 0.703 -13.061 16.510 1.00 91.19 95 LEU A N 1
ATOM 765 C CA . LEU A 1 95 ? 1.930 -13.862 16.473 1.00 91.19 95 LEU A CA 1
ATOM 766 C C . LEU A 1 95 ? 2.217 -14.409 15.070 1.00 91.19 95 LEU A C 1
ATOM 768 O O . LEU A 1 95 ? 3.380 -14.499 14.684 1.00 91.19 95 LEU A O 1
ATOM 772 N N . LEU A 1 96 ? 1.176 -14.724 14.292 1.00 92.25 96 LEU A N 1
ATOM 773 C CA . LEU A 1 96 ? 1.307 -15.086 12.877 1.00 92.25 96 LEU A CA 1
ATOM 774 C C . LEU A 1 96 ? 1.715 -13.867 12.031 1.00 92.25 96 LEU A C 1
ATOM 776 O O . LEU A 1 96 ? 2.529 -13.988 11.115 1.00 92.25 96 LEU A O 1
ATOM 780 N N . TYR A 1 97 ? 1.199 -12.685 12.372 1.00 92.12 97 TYR A N 1
ATOM 781 C CA . TYR A 1 97 ? 1.474 -11.437 11.669 1.00 92.12 97 TYR A CA 1
ATOM 782 C C . TYR A 1 97 ? 2.955 -11.028 11.706 1.00 92.12 97 TYR A C 1
ATOM 784 O O . TYR A 1 97 ? 3.541 -10.753 10.661 1.00 92.12 97 TYR A O 1
ATOM 792 N N . ILE A 1 98 ? 3.580 -11.033 12.889 1.00 92.06 98 ILE A N 1
ATOM 793 C CA . ILE A 1 98 ? 4.953 -10.537 13.118 1.00 92.06 98 ILE A CA 1
ATOM 794 C C . ILE A 1 98 ? 6.007 -11.122 12.150 1.00 92.06 98 ILE A C 1
ATOM 796 O O . ILE A 1 98 ? 6.715 -10.338 11.511 1.00 92.06 98 ILE A O 1
ATOM 800 N N . PRO A 1 99 ? 6.167 -12.454 12.002 1.00 93.94 99 PRO A N 1
ATOM 801 C CA . PRO A 1 99 ? 7.209 -13.014 11.141 1.00 93.94 99 PRO A CA 1
ATOM 802 C C . PRO A 1 99 ? 6.977 -12.694 9.664 1.00 93.94 99 PRO A C 1
ATOM 804 O O . PRO A 1 99 ? 7.927 -12.373 8.948 1.00 93.94 99 PRO A O 1
ATOM 807 N N . VAL A 1 100 ? 5.724 -12.736 9.203 1.00 93.12 100 VAL A N 1
ATOM 808 C CA . VAL A 1 100 ? 5.391 -12.394 7.817 1.00 93.12 100 VAL A CA 1
ATOM 809 C C . VAL A 1 100 ? 5.622 -10.904 7.579 1.00 93.12 100 VAL A C 1
ATOM 811 O O . VAL A 1 100 ? 6.236 -10.543 6.580 1.00 93.12 100 VAL A O 1
ATOM 814 N N . TYR A 1 101 ? 5.244 -10.039 8.519 1.00 93.25 101 TYR A N 1
ATOM 815 C CA . TYR A 1 101 ? 5.524 -8.608 8.455 1.00 93.25 101 TYR A CA 1
ATOM 816 C C . TYR A 1 101 ? 7.026 -8.334 8.278 1.00 93.25 101 TYR A C 1
ATOM 818 O O . TYR A 1 101 ? 7.425 -7.701 7.299 1.00 93.25 101 TYR A O 1
ATOM 826 N N . ILE A 1 102 ? 7.883 -8.900 9.136 1.00 94.81 102 ILE A N 1
ATOM 827 C CA . ILE A 1 102 ? 9.346 -8.739 9.033 1.00 94.81 102 ILE A CA 1
ATOM 828 C C . ILE A 1 102 ? 9.862 -9.265 7.686 1.00 94.81 102 ILE A C 1
ATOM 830 O O . ILE A 1 102 ? 10.672 -8.607 7.024 1.00 94.81 102 ILE A O 1
ATOM 834 N N . PHE A 1 103 ? 9.369 -10.427 7.251 1.00 94.56 103 PHE A N 1
ATOM 835 C CA . PHE A 1 103 ? 9.755 -11.025 5.978 1.00 94.56 103 PHE A CA 1
ATOM 836 C C . PHE A 1 103 ? 9.379 -10.141 4.784 1.00 94.56 103 PHE A C 1
ATOM 838 O O . PHE A 1 103 ? 10.196 -9.966 3.883 1.00 94.56 103 PHE A O 1
ATOM 845 N N . THR A 1 104 ? 8.183 -9.549 4.768 1.00 94.38 104 THR A N 1
ATOM 846 C CA . THR A 1 104 ? 7.742 -8.697 3.652 1.00 94.38 104 THR A CA 1
ATOM 847 C C . THR A 1 104 ? 8.576 -7.425 3.532 1.00 94.38 104 THR A C 1
ATOM 849 O O . THR A 1 104 ? 8.988 -7.062 2.425 1.00 94.38 104 THR A O 1
ATOM 852 N N . VAL A 1 105 ? 8.901 -6.788 4.662 1.00 95.44 105 VAL A N 1
ATOM 853 C CA . VAL A 1 105 ? 9.785 -5.617 4.707 1.00 95.44 105 VAL A CA 1
ATOM 854 C C . VAL A 1 105 ? 11.168 -5.979 4.167 1.00 95.44 105 VAL A C 1
ATOM 856 O O . VAL A 1 105 ? 11.656 -5.329 3.237 1.00 95.44 105 VAL A O 1
ATOM 859 N N . TRP A 1 106 ? 11.771 -7.057 4.673 1.00 95.69 106 TRP A N 1
ATOM 860 C CA . TRP A 1 106 ? 13.081 -7.522 4.220 1.00 95.69 106 TRP A CA 1
ATOM 861 C C . TRP A 1 106 ? 13.095 -7.932 2.738 1.00 95.69 106 TRP A C 1
ATOM 863 O O . TRP A 1 106 ? 13.997 -7.531 1.996 1.00 95.69 106 TRP A O 1
ATOM 873 N N . ASP A 1 107 ? 12.093 -8.684 2.273 1.00 94.94 107 ASP A N 1
ATOM 874 C CA . ASP A 1 107 ? 12.017 -9.143 0.884 1.00 94.94 107 ASP A CA 1
ATOM 875 C C . ASP A 1 107 ? 11.892 -7.962 -0.081 1.00 94.94 107 ASP A C 1
ATOM 877 O O . ASP A 1 107 ? 12.582 -7.936 -1.101 1.00 94.94 107 ASP A O 1
ATOM 881 N N . SER A 1 108 ? 11.092 -6.947 0.266 1.00 93.62 108 SER A N 1
ATOM 882 C CA . SER A 1 108 ? 10.962 -5.734 -0.549 1.00 93.62 108 SER A CA 1
ATOM 883 C C . SER A 1 108 ? 12.265 -4.930 -0.620 1.00 93.62 108 SER A C 1
ATOM 885 O O . SER A 1 108 ? 12.651 -4.480 -1.700 1.00 93.62 108 SER A O 1
ATOM 887 N N . TYR A 1 109 ? 13.005 -4.820 0.490 1.00 94.75 109 TYR A N 1
ATOM 888 C CA . TYR A 1 109 ? 14.321 -4.179 0.516 1.00 94.75 109 TYR A CA 1
ATOM 889 C C . TYR A 1 109 ? 15.315 -4.913 -0.394 1.00 94.75 109 TYR A C 1
ATOM 891 O O . TYR A 1 109 ? 15.933 -4.319 -1.281 1.00 94.75 109 TYR A O 1
ATOM 899 N N . ARG A 1 110 ? 15.440 -6.231 -0.210 1.00 95.00 110 ARG A N 1
ATOM 900 C CA . ARG A 1 110 ? 16.335 -7.085 -1.000 1.00 95.00 110 ARG A CA 1
ATOM 901 C C . ARG A 1 110 ? 15.972 -7.048 -2.486 1.00 95.00 110 ARG A C 1
ATOM 903 O O . ARG A 1 110 ? 16.864 -6.939 -3.327 1.00 95.00 110 ARG A O 1
ATOM 910 N N . ALA A 1 111 ? 14.683 -7.114 -2.818 1.00 92.31 111 ALA A N 1
ATOM 911 C CA . ALA A 1 111 ? 14.201 -7.038 -4.193 1.00 92.31 111 ALA A CA 1
ATOM 912 C C . ALA A 1 111 ? 14.543 -5.689 -4.844 1.00 92.31 111 ALA A C 1
ATOM 914 O O . ALA A 1 111 ? 14.980 -5.669 -5.994 1.00 92.31 111 ALA A O 1
ATOM 915 N N . ALA A 1 112 ? 14.422 -4.578 -4.110 1.00 91.38 112 ALA A N 1
ATOM 916 C CA . ALA A 1 112 ? 14.822 -3.260 -4.598 1.00 91.38 112 ALA A CA 1
ATOM 917 C C . ALA A 1 112 ? 16.329 -3.192 -4.898 1.00 91.38 112 ALA A C 1
ATOM 919 O O . ALA A 1 112 ? 16.728 -2.719 -5.962 1.00 91.38 112 ALA A O 1
ATOM 920 N N . VAL A 1 113 ? 17.170 -3.714 -3.996 1.00 92.56 113 VAL A N 1
ATOM 921 C CA . VAL A 1 113 ? 18.628 -3.782 -4.198 1.00 92.56 113 VAL A CA 1
ATOM 922 C C . VAL A 1 113 ? 18.977 -4.600 -5.441 1.00 92.56 113 VAL A C 1
ATOM 924 O O . VAL A 1 113 ? 19.822 -4.186 -6.233 1.00 92.56 113 VAL A O 1
ATOM 927 N N . GLU A 1 114 ? 18.329 -5.746 -5.637 1.00 91.44 114 GLU A N 1
ATOM 928 C CA . GLU A 1 114 ? 18.617 -6.607 -6.783 1.00 91.44 114 GLU A CA 1
ATOM 929 C C . GLU A 1 114 ? 18.159 -5.978 -8.106 1.00 91.44 114 GLU A C 1
ATOM 931 O O . GLU A 1 114 ? 18.916 -5.971 -9.077 1.00 91.44 114 GLU A O 1
ATOM 936 N N . LEU A 1 115 ? 16.977 -5.353 -8.137 1.00 89.00 115 LEU A N 1
ATOM 937 C CA . LEU A 1 115 ? 16.492 -4.617 -9.310 1.00 89.00 115 LEU A CA 1
ATOM 938 C C . LEU A 1 115 ? 17.412 -3.446 -9.681 1.00 89.00 115 LEU A C 1
ATOM 940 O O . LEU A 1 115 ? 17.679 -3.234 -10.864 1.00 89.00 115 LEU A O 1
ATOM 944 N N . ASN A 1 116 ? 17.965 -2.739 -8.694 1.00 89.94 116 ASN A N 1
ATOM 945 C CA . ASN A 1 116 ? 18.939 -1.675 -8.935 1.00 89.94 116 ASN A CA 1
ATOM 946 C C . ASN A 1 116 ? 20.227 -2.195 -9.593 1.00 89.94 116 ASN A C 1
ATOM 948 O O . ASN A 1 116 ? 20.766 -1.541 -10.484 1.00 89.94 116 ASN A O 1
ATOM 952 N N . LYS A 1 117 ? 20.720 -3.380 -9.203 1.00 89.31 117 LYS A N 1
ATOM 953 C CA . LYS A 1 117 ? 21.885 -3.992 -9.867 1.00 89.31 117 LYS A CA 1
ATOM 954 C C . LYS A 1 117 ? 21.576 -4.335 -11.322 1.00 89.31 117 LYS A C 1
ATOM 956 O O . LYS A 1 117 ? 22.393 -4.051 -12.194 1.00 89.31 117 LYS A O 1
ATOM 961 N N . GLN A 1 118 ? 20.401 -4.913 -11.591 1.00 87.25 118 GLN A N 1
ATOM 962 C CA . GLN A 1 118 ? 19.981 -5.220 -12.963 1.00 87.25 118 GLN A CA 1
ATOM 963 C C . GLN A 1 118 ? 19.841 -3.949 -13.807 1.00 87.25 118 GLN A C 1
ATOM 965 O O . GLN A 1 118 ? 20.272 -3.951 -14.957 1.00 87.25 118 GLN A O 1
ATOM 970 N N . TYR A 1 119 ? 19.323 -2.859 -13.228 1.00 85.81 119 TYR A N 1
ATOM 971 C CA . TYR A 1 119 ? 19.255 -1.552 -13.885 1.00 85.81 119 TYR A CA 1
ATOM 972 C C . TYR A 1 119 ? 20.643 -1.058 -14.319 1.00 85.81 119 TYR A C 1
ATOM 974 O O . TYR A 1 119 ? 20.835 -0.750 -15.490 1.00 85.81 119 TYR A O 1
ATOM 982 N N . ILE A 1 120 ? 21.632 -1.059 -13.415 1.00 86.25 120 ILE A N 1
ATOM 983 C CA . ILE A 1 120 ? 23.004 -0.604 -13.719 1.00 86.25 120 ILE A CA 1
ATOM 984 C C . ILE A 1 120 ? 23.635 -1.444 -14.838 1.00 86.25 120 ILE A C 1
ATOM 986 O O . ILE A 1 120 ? 24.367 -0.929 -15.680 1.00 86.25 120 ILE A O 1
ATOM 990 N N . LEU A 1 121 ? 23.374 -2.752 -14.855 1.00 86.25 121 LEU A N 1
ATOM 991 C CA . LEU A 1 121 ? 23.896 -3.639 -15.893 1.00 86.25 121 LEU A CA 1
ATOM 992 C C . LEU A 1 121 ? 23.210 -3.399 -17.246 1.00 86.25 121 LEU A C 1
ATOM 994 O O . LEU A 1 121 ? 23.895 -3.362 -18.262 1.00 86.25 121 LEU A O 1
ATOM 998 N N . ALA A 1 122 ? 21.891 -3.190 -17.257 1.00 81.69 122 ALA A N 1
ATOM 999 C CA . ALA A 1 122 ? 21.133 -2.878 -18.470 1.00 81.69 122 ALA A CA 1
ATOM 1000 C C . ALA A 1 122 ? 21.511 -1.504 -19.058 1.00 81.69 122 ALA A C 1
ATOM 1002 O O . ALA A 1 122 ? 21.611 -1.359 -20.275 1.00 81.69 122 ALA A O 1
ATOM 1003 N N . GLU A 1 123 ? 21.779 -0.514 -18.202 1.00 81.56 123 GLU A N 1
ATOM 1004 C CA . GLU A 1 123 ? 22.269 0.812 -18.601 1.00 81.56 123 GLU A CA 1
ATOM 1005 C C . GLU A 1 123 ? 23.646 0.718 -19.276 1.00 81.56 123 GLU A C 1
ATOM 1007 O O . GLU A 1 123 ? 23.861 1.309 -20.330 1.00 81.56 123 GLU A O 1
ATOM 1012 N N . ARG A 1 124 ? 24.559 -0.105 -18.740 1.00 82.88 124 ARG A N 1
ATOM 1013 C CA . ARG A 1 124 ? 25.875 -0.361 -19.359 1.00 82.88 124 ARG A CA 1
ATOM 1014 C C . ARG A 1 124 ? 25.786 -1.050 -20.721 1.00 82.88 124 ARG A C 1
ATOM 1016 O O . ARG A 1 124 ? 26.668 -0.858 -21.551 1.00 82.88 124 ARG A O 1
ATOM 1023 N N . GLU A 1 125 ? 24.751 -1.857 -20.943 1.00 82.00 125 GLU A N 1
ATOM 1024 C CA . GLU A 1 125 ? 24.499 -2.536 -22.220 1.00 82.00 125 GLU A CA 1
ATOM 1025 C C . GLU A 1 125 ? 23.851 -1.605 -23.270 1.00 82.00 125 GLU A C 1
ATOM 1027 O O . GLU A 1 125 ? 23.712 -2.017 -24.419 1.00 82.00 125 GLU A O 1
ATOM 1032 N N . ASN A 1 126 ? 23.485 -0.360 -22.915 1.00 74.38 126 ASN A N 1
ATOM 1033 C CA . ASN A 1 126 ? 22.770 0.594 -23.781 1.00 74.38 126 ASN A CA 1
ATOM 1034 C C . ASN A 1 126 ? 21.562 -0.042 -24.494 1.00 74.38 126 ASN A C 1
ATOM 1036 O O . ASN A 1 126 ? 21.353 0.143 -25.695 1.00 74.38 126 ASN A O 1
ATOM 1040 N N . ALA A 1 127 ? 20.773 -0.830 -23.758 1.00 68.06 127 ALA A N 1
ATOM 1041 C CA . ALA A 1 127 ? 19.630 -1.527 -24.332 1.00 68.06 127 ALA A CA 1
ATOM 1042 C C . ALA A 1 127 ? 18.612 -0.519 -24.918 1.00 68.06 127 ALA A C 1
ATOM 1044 O O . ALA A 1 127 ? 18.196 0.403 -24.208 1.00 68.06 127 ALA A O 1
ATOM 1045 N N . PRO A 1 128 ? 18.173 -0.681 -26.182 1.00 68.06 128 PRO A N 1
ATOM 1046 C CA . PRO A 1 128 ? 17.186 0.210 -26.781 1.00 68.06 128 PRO A CA 1
ATOM 1047 C C . PRO A 1 128 ? 15.852 0.134 -26.026 1.00 68.06 128 PRO A C 1
ATOM 1049 O O . PRO A 1 128 ? 15.365 -0.950 -25.698 1.00 68.06 128 PRO A O 1
ATOM 1052 N N . ILE A 1 129 ? 15.248 1.295 -25.762 1.00 69.94 129 ILE A N 1
ATOM 1053 C CA . ILE A 1 129 ? 13.939 1.408 -25.108 1.00 69.94 129 ILE A CA 1
ATOM 1054 C C . ILE A 1 129 ? 12.866 1.471 -26.200 1.00 69.94 129 ILE A C 1
ATOM 1056 O O . ILE A 1 129 ? 12.866 2.389 -27.018 1.00 69.94 129 ILE A O 1
ATOM 1060 N N . GLY A 1 130 ? 11.944 0.507 -26.222 1.00 67.12 130 GLY A N 1
ATOM 1061 C CA . GLY A 1 130 ? 10.774 0.565 -27.105 1.00 67.12 130 GLY A CA 1
ATOM 1062 C C . GLY A 1 130 ? 9.830 1.700 -26.692 1.00 67.12 130 GLY A C 1
ATOM 1063 O O . GLY A 1 130 ? 9.545 1.856 -25.509 1.00 67.12 130 GLY A O 1
ATOM 1064 N N . ALA A 1 131 ? 9.353 2.502 -27.646 1.00 65.38 131 ALA A N 1
ATOM 1065 C CA . ALA A 1 131 ? 8.505 3.664 -27.351 1.00 65.38 131 ALA A CA 1
ATOM 1066 C C . ALA A 1 131 ? 7.009 3.315 -27.219 1.00 65.38 131 ALA A C 1
ATOM 1068 O O . ALA A 1 131 ? 6.301 3.923 -26.414 1.00 65.38 131 ALA A O 1
ATOM 1069 N N . PHE A 1 132 ? 6.524 2.335 -27.987 1.00 68.44 132 PHE A N 1
ATOM 1070 C CA . PHE A 1 132 ? 5.128 1.900 -27.977 1.00 68.44 132 PHE A CA 1
ATOM 1071 C C . PHE A 1 132 ? 5.001 0.438 -28.414 1.00 68.44 132 PHE A C 1
ATOM 1073 O O . PHE A 1 132 ? 5.729 -0.017 -29.295 1.00 68.44 132 PHE A O 1
ATOM 1080 N N . ILE A 1 133 ? 4.058 -0.287 -27.813 1.00 69.31 133 ILE A N 1
ATOM 1081 C CA . ILE A 1 133 ? 3.607 -1.607 -28.261 1.00 69.31 133 ILE A CA 1
ATOM 1082 C C . ILE A 1 133 ? 2.078 -1.597 -28.298 1.00 69.31 133 ILE A C 1
ATOM 1084 O O . ILE A 1 133 ? 1.415 -1.183 -27.343 1.00 69.31 133 ILE A O 1
ATOM 1088 N N . ILE A 1 134 ? 1.528 -2.039 -29.428 1.00 76.69 134 ILE A N 1
ATOM 1089 C CA . ILE A 1 134 ? 0.089 -2.135 -29.669 1.00 76.69 134 ILE A CA 1
ATOM 1090 C C . ILE A 1 134 ? -0.295 -3.602 -29.520 1.00 76.69 134 ILE A C 1
ATOM 1092 O O . ILE A 1 134 ? 0.125 -4.438 -30.315 1.00 76.69 134 ILE A O 1
ATOM 1096 N N . ASN A 1 135 ? -1.088 -3.906 -28.497 1.00 71.25 135 ASN A N 1
ATOM 1097 C CA . ASN A 1 135 ? -1.696 -5.215 -28.300 1.00 71.25 135 ASN A CA 1
ATOM 1098 C C . ASN A 1 135 ? -3.227 -5.099 -28.418 1.00 71.25 135 ASN A C 1
ATOM 1100 O O . ASN A 1 135 ? -3.769 -4.032 -28.128 1.00 71.25 135 ASN A O 1
ATOM 1104 N N . PRO A 1 136 ? -3.953 -6.190 -28.736 1.00 74.12 136 PRO A N 1
ATOM 1105 C CA . PRO A 1 136 ? -5.421 -6.179 -28.825 1.00 74.12 136 PRO A CA 1
ATOM 1106 C C . PRO A 1 136 ? -6.130 -5.746 -27.533 1.00 74.12 136 PRO A C 1
ATOM 1108 O O . PRO A 1 136 ? -7.242 -5.235 -27.573 1.00 74.12 136 PRO A O 1
ATOM 1111 N N . VAL A 1 137 ? -5.482 -5.962 -26.385 1.00 72.19 137 VAL A N 1
ATOM 1112 C CA . VAL A 1 137 ? -6.014 -5.626 -25.055 1.00 72.19 137 VAL A CA 1
ATOM 1113 C C . VAL A 1 137 ? -5.599 -4.221 -24.611 1.00 72.19 137 VAL A C 1
ATOM 1115 O O . VAL A 1 137 ? -6.309 -3.581 -23.839 1.00 72.19 137 VAL A O 1
ATOM 1118 N N . SER A 1 138 ? -4.439 -3.731 -25.056 1.00 63.59 138 SER A N 1
ATOM 1119 C CA . SER A 1 138 ? -3.881 -2.470 -24.568 1.00 63.59 138 SER A CA 1
ATOM 1120 C C . SER A 1 138 ? -2.901 -1.835 -25.554 1.00 63.59 138 SER A C 1
ATOM 1122 O O . 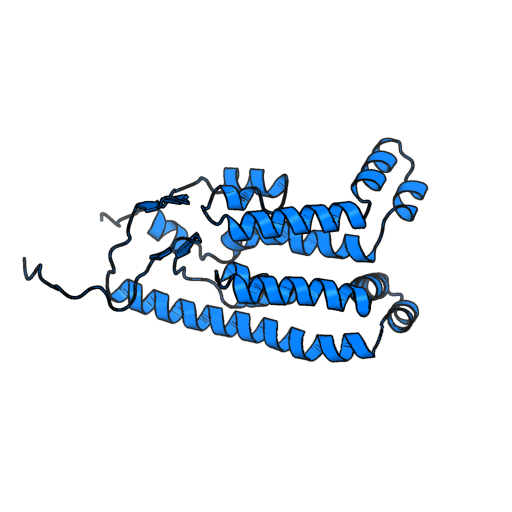SER A 1 138 ? -1.994 -2.480 -26.081 1.00 63.59 138 SER A O 1
ATOM 1124 N N . VAL A 1 139 ? -3.044 -0.523 -25.749 1.00 72.62 139 VAL A N 1
ATOM 1125 C CA . VAL A 1 139 ? -2.006 0.318 -26.355 1.00 72.62 139 VAL A CA 1
ATOM 1126 C C . VAL A 1 139 ? -1.139 0.835 -25.221 1.00 72.62 139 VAL A C 1
ATOM 1128 O O . VAL A 1 139 ? -1.616 1.562 -24.351 1.00 72.62 139 VAL A O 1
ATOM 1131 N N . THR A 1 140 ? 0.123 0.420 -25.205 1.00 71.56 140 THR A N 1
ATOM 1132 C CA . THR A 1 140 ? 1.052 0.768 -24.136 1.00 71.56 140 THR A CA 1
ATOM 1133 C C . THR A 1 140 ? 2.183 1.599 -24.715 1.00 71.56 140 THR A C 1
ATOM 1135 O O . THR A 1 140 ? 2.949 1.110 -25.542 1.00 71.56 140 THR A O 1
ATOM 1138 N N . TYR A 1 141 ? 2.293 2.851 -24.283 1.00 67.31 141 TYR A N 1
ATOM 1139 C CA . TYR A 1 141 ? 3.331 3.772 -24.733 1.00 67.31 141 TYR A CA 1
ATOM 1140 C C . TYR A 1 141 ? 4.004 4.457 -23.546 1.00 67.31 141 TYR A C 1
ATOM 1142 O O . TYR A 1 141 ? 3.446 4.536 -22.447 1.00 67.31 141 TYR A O 1
ATOM 1150 N N . LEU A 1 142 ? 5.239 4.909 -23.757 1.00 69.62 142 LEU A N 1
ATOM 1151 C CA . LEU A 1 142 ? 5.975 5.671 -22.760 1.00 69.62 142 LEU A CA 1
ATOM 1152 C C . LEU A 1 142 ? 5.623 7.154 -22.907 1.00 69.62 142 LEU A C 1
ATOM 1154 O O . LEU A 1 142 ? 6.029 7.800 -23.869 1.00 69.62 142 LEU A O 1
ATOM 1158 N N . ASP A 1 143 ? 4.858 7.678 -21.953 1.00 69.75 143 ASP A N 1
ATOM 1159 C CA . ASP A 1 143 ? 4.422 9.075 -21.937 1.00 69.75 143 ASP A CA 1
ATOM 1160 C C . ASP A 1 143 ? 5.096 9.859 -20.810 1.00 69.75 143 ASP A C 1
ATOM 1162 O O . ASP A 1 143 ? 5.258 9.358 -19.692 1.00 69.75 143 ASP A O 1
ATOM 1166 N N . LYS A 1 144 ? 5.446 11.117 -21.078 1.00 69.12 144 LYS A N 1
ATOM 1167 C CA . LYS A 1 144 ? 6.015 12.024 -20.081 1.00 69.12 144 LYS A CA 1
ATOM 1168 C C . LYS A 1 144 ? 4.915 12.945 -19.562 1.00 69.12 144 LYS A C 1
ATOM 1170 O O . LYS A 1 144 ? 4.556 13.930 -20.199 1.00 69.12 144 LYS A O 1
ATOM 1175 N N . ARG A 1 145 ? 4.402 12.650 -18.366 1.00 68.94 145 ARG A N 1
ATOM 1176 C CA . ARG A 1 145 ? 3.356 13.450 -17.707 1.00 68.94 145 ARG A CA 1
ATOM 1177 C C . ARG A 1 145 ? 3.959 14.445 -16.708 1.00 68.94 145 ARG A C 1
ATOM 1179 O O . ARG A 1 145 ? 4.919 14.094 -16.018 1.00 68.94 145 ARG A O 1
ATOM 1186 N N . PRO A 1 146 ? 3.406 15.667 -16.580 1.00 74.31 146 PRO A N 1
ATOM 1187 C CA . PRO A 1 146 ? 3.862 16.604 -15.564 1.00 74.31 146 PRO A CA 1
ATOM 1188 C C . PRO A 1 146 ? 3.545 16.059 -14.159 1.00 74.31 146 PRO A C 1
ATOM 1190 O O . PRO A 1 146 ? 2.418 15.614 -13.912 1.00 74.31 146 PRO A O 1
ATOM 1193 N N . PRO A 1 147 ? 4.501 16.120 -13.214 1.00 69.94 147 PRO A N 1
ATOM 1194 C CA . PRO A 1 147 ? 4.348 15.515 -11.891 1.00 69.94 147 PRO A CA 1
ATOM 1195 C C . PRO A 1 147 ? 3.205 16.147 -11.086 1.00 69.94 147 PRO A C 1
ATOM 1197 O O . PRO A 1 147 ? 2.520 15.450 -10.339 1.00 69.94 147 PRO A O 1
ATOM 1200 N N . LEU A 1 148 ? 2.937 17.440 -11.286 1.00 73.44 148 LEU A N 1
ATOM 1201 C CA . LEU A 1 148 ? 1.861 18.147 -10.593 1.00 73.44 148 LEU A CA 1
ATOM 1202 C C . LEU A 1 148 ? 0.474 17.624 -10.983 1.00 73.44 148 LEU A C 1
ATOM 1204 O O . LEU A 1 148 ? -0.367 17.421 -10.116 1.00 73.44 148 LEU A O 1
ATOM 1208 N N . LEU A 1 149 ? 0.247 17.347 -12.271 1.00 73.25 149 LEU A N 1
ATOM 1209 C CA . LEU A 1 149 ? -1.028 16.799 -12.734 1.00 73.25 149 LEU A CA 1
ATOM 1210 C C . LEU A 1 149 ? -1.257 15.408 -12.146 1.00 73.25 149 LEU A C 1
ATOM 1212 O O . LEU A 1 149 ? -2.352 15.111 -11.682 1.00 73.25 149 LEU A O 1
ATOM 1216 N N . THR A 1 150 ? -0.214 14.571 -12.114 1.00 69.38 150 THR A N 1
ATOM 1217 C CA . THR A 1 150 ? -0.317 13.263 -11.458 1.00 69.38 150 THR A CA 1
ATOM 1218 C C . THR A 1 150 ? -0.656 13.416 -9.979 1.00 69.38 150 THR A C 1
ATOM 1220 O O . THR A 1 150 ? -1.576 12.750 -9.525 1.00 69.38 150 THR A O 1
ATOM 1223 N N . ALA A 1 151 ? -0.014 14.352 -9.268 1.00 69.75 151 ALA A N 1
ATOM 1224 C CA . ALA A 1 151 ? -0.282 14.632 -7.858 1.00 69.75 151 ALA A CA 1
ATOM 1225 C C . ALA A 1 151 ? -1.707 15.162 -7.604 1.00 69.75 151 ALA A C 1
ATOM 1227 O O . ALA A 1 151 ? -2.320 14.791 -6.607 1.00 69.75 151 ALA A O 1
ATOM 1228 N N . ALA A 1 152 ? -2.261 15.971 -8.511 1.00 76.75 152 ALA A N 1
ATOM 1229 C CA . ALA A 1 152 ? -3.643 16.441 -8.420 1.00 76.75 152 ALA A CA 1
ATOM 1230 C C . ALA A 1 152 ? -4.643 15.275 -8.516 1.00 76.75 152 ALA A C 1
ATOM 1232 O O . ALA A 1 152 ? -5.550 15.171 -7.695 1.00 76.75 152 ALA A O 1
ATOM 1233 N N . TRP A 1 153 ? -4.431 14.341 -9.449 1.00 71.75 153 TRP A N 1
ATOM 1234 C CA . TRP A 1 153 ? -5.251 13.127 -9.539 1.00 71.75 153 TRP A CA 1
ATOM 1235 C C . TRP A 1 153 ? -5.035 12.175 -8.354 1.00 71.75 153 TRP A C 1
ATOM 1237 O O . TRP A 1 153 ? -5.975 11.487 -7.963 1.00 71.75 153 TRP A O 1
ATOM 1247 N N . CYS A 1 154 ? -3.844 12.174 -7.737 1.00 70.62 154 CYS A N 1
ATOM 1248 C CA . CYS A 1 154 ? -3.595 11.454 -6.483 1.00 70.62 154 CYS A CA 1
ATOM 1249 C C . CYS A 1 154 ? -4.439 11.991 -5.323 1.00 70.62 154 CYS A C 1
ATOM 1251 O O . CYS A 1 154 ? -4.867 11.214 -4.476 1.00 70.62 154 CYS A O 1
ATOM 1253 N N . ALA A 1 155 ? -4.646 13.311 -5.271 1.00 70.69 155 ALA A N 1
ATOM 1254 C CA . ALA A 1 155 ? -5.361 13.960 -4.177 1.00 70.69 155 ALA A CA 1
ATOM 1255 C C . ALA A 1 155 ? -6.856 13.606 -4.159 1.00 70.69 155 ALA A C 1
ATOM 1257 O O . ALA A 1 155 ? -7.462 13.581 -3.093 1.00 70.69 155 ALA A O 1
ATOM 1258 N N . VAL A 1 156 ? -7.439 13.317 -5.327 1.00 75.38 156 VAL A N 1
ATOM 1259 C CA . VAL A 1 156 ? -8.859 12.959 -5.456 1.00 75.38 156 VAL A CA 1
ATOM 1260 C C . VAL A 1 156 ? -9.106 11.516 -5.029 1.00 75.38 156 VAL A C 1
ATOM 1262 O O . VAL A 1 156 ? -10.013 11.249 -4.244 1.00 75.38 156 VAL A O 1
ATOM 1265 N N . SER A 1 157 ? -8.306 10.571 -5.526 1.00 74.19 157 SER A N 1
ATOM 1266 C CA . SER A 1 157 ? -8.340 9.206 -5.013 1.00 74.19 157 SER A CA 1
ATOM 1267 C C . SER A 1 157 ? -7.038 8.450 -5.290 1.00 74.19 157 SER A C 1
ATOM 1269 O O . SER A 1 157 ? -6.415 8.614 -6.349 1.00 74.19 157 SER A O 1
ATOM 1271 N N . PRO A 1 158 ? -6.660 7.518 -4.402 1.00 72.94 158 PRO A N 1
ATOM 1272 C CA . PRO A 1 158 ? -5.677 6.509 -4.736 1.00 72.94 158 PRO A CA 1
ATOM 1273 C C . PRO A 1 158 ? -6.179 5.628 -5.882 1.00 72.94 158 PRO A C 1
ATOM 1275 O O . PRO A 1 158 ? -7.361 5.302 -5.984 1.00 72.94 158 PRO A O 1
ATOM 1278 N N . GLY A 1 159 ? -5.268 5.304 -6.801 1.00 67.62 159 GLY A N 1
ATOM 1279 C CA . GLY A 1 159 ? -5.552 4.548 -8.025 1.00 67.62 159 GLY A CA 1
ATOM 1280 C C . GLY A 1 159 ? -5.803 5.409 -9.270 1.00 67.62 159 GLY A C 1
ATOM 1281 O O . GLY A 1 159 ? -5.337 5.032 -10.346 1.00 67.62 159 GLY A O 1
ATOM 1282 N N . LEU A 1 160 ? -6.425 6.589 -9.141 1.00 67.12 160 LEU A N 1
ATOM 1283 C CA . LEU A 1 160 ? -6.725 7.473 -10.282 1.00 67.12 160 LEU A CA 1
ATOM 1284 C C . LEU A 1 160 ? -5.455 8.039 -10.938 1.00 67.12 160 LEU A C 1
ATOM 1286 O O . LEU A 1 160 ? -5.349 8.093 -12.160 1.00 67.12 160 LEU A O 1
ATOM 1290 N N . SER A 1 161 ? -4.432 8.365 -10.151 1.00 63.16 161 SER A N 1
ATOM 1291 C CA . SER A 1 161 ? -3.136 8.815 -10.680 1.00 63.16 161 SER A CA 1
ATOM 1292 C C . SER A 1 161 ? -2.397 7.743 -11.491 1.00 63.16 161 SER A C 1
ATOM 1294 O O . SER A 1 161 ? -1.688 8.059 -12.446 1.00 63.16 161 SER A O 1
ATOM 1296 N N . HIS A 1 162 ? -2.585 6.466 -11.146 1.00 62.84 162 HIS A N 1
ATOM 1297 C CA . HIS A 1 162 ? -1.967 5.340 -11.836 1.00 62.84 162 HIS A CA 1
ATOM 1298 C C . HIS A 1 162 ? -2.689 4.998 -13.141 1.00 62.84 162 HIS A C 1
ATOM 1300 O O . HIS A 1 162 ? -2.104 4.299 -13.957 1.00 62.84 162 HIS A O 1
ATOM 1306 N N . MET A 1 163 ? -3.896 5.522 -13.396 1.00 58.16 163 MET A N 1
ATOM 1307 C CA . MET A 1 163 ? -4.526 5.438 -14.723 1.00 58.16 163 MET A CA 1
ATOM 1308 C C . MET A 1 163 ? -3.688 6.142 -15.790 1.00 58.16 163 MET A C 1
ATOM 1310 O O . MET A 1 163 ? -3.691 5.730 -16.946 1.00 58.16 163 MET A O 1
ATOM 1314 N N . ALA A 1 164 ? -2.915 7.158 -15.396 1.00 55.06 164 ALA A N 1
ATOM 1315 C CA . ALA A 1 164 ? -1.998 7.845 -16.296 1.00 55.06 164 ALA A CA 1
ATOM 1316 C C . ALA A 1 164 ? -0.773 6.992 -16.687 1.00 55.06 164 ALA A C 1
ATOM 1318 O O . ALA A 1 164 ? -0.113 7.305 -17.673 1.00 55.06 164 ALA A O 1
ATOM 1319 N N . LEU A 1 165 ? -0.457 5.923 -15.944 1.00 60.47 165 LEU A N 1
ATOM 1320 C CA . LEU A 1 165 ? 0.602 4.969 -16.274 1.00 60.47 165 LEU A CA 1
ATOM 1321 C C . LEU A 1 165 ? -0.064 3.634 -16.593 1.00 60.47 165 LEU A C 1
ATOM 1323 O O . LEU A 1 165 ? -0.379 2.940 -15.644 1.00 60.47 165 LEU A O 1
ATOM 1327 N N . HIS A 1 166 ? -0.254 3.273 -17.868 1.00 61.12 166 HIS A N 1
ATOM 1328 C CA . HIS A 1 166 ? -0.897 2.048 -18.411 1.00 61.12 166 HIS A CA 1
ATOM 1329 C C . HIS A 1 166 ? -0.689 0.718 -17.626 1.00 61.12 166 HIS A C 1
ATOM 1331 O O . HIS A 1 166 ? -0.102 -0.246 -18.113 1.00 61.12 166 HIS A O 1
ATOM 1337 N N . ARG A 1 167 ? -1.181 0.644 -16.389 1.00 70.31 167 ARG A N 1
ATOM 1338 C CA . ARG A 1 167 ? -0.987 -0.414 -15.389 1.00 70.31 167 ARG A CA 1
ATOM 1339 C C . ARG A 1 167 ? -2.366 -0.787 -14.859 1.00 70.31 167 ARG A C 1
ATOM 1341 O O . ARG A 1 167 ? -2.670 -0.618 -13.680 1.00 70.31 167 ARG A O 1
ATOM 1348 N N . LEU A 1 168 ? -3.208 -1.262 -15.777 1.00 74.56 168 LEU A N 1
ATOM 1349 C CA . LEU A 1 168 ? -4.640 -1.486 -15.571 1.00 74.56 168 LEU A CA 1
ATOM 1350 C C . LEU A 1 168 ? -4.929 -2.344 -14.333 1.00 74.56 168 LEU A C 1
ATOM 1352 O O . LEU A 1 168 ? -5.754 -1.972 -13.506 1.00 74.56 168 LEU A O 1
ATOM 1356 N N . LEU A 1 169 ? -4.200 -3.451 -14.168 1.00 78.19 169 LEU A N 1
ATOM 1357 C CA . LEU A 1 169 ? -4.417 -4.386 -13.063 1.00 78.19 169 LEU A CA 1
ATOM 1358 C C . LEU A 1 169 ? -4.208 -3.728 -11.687 1.00 78.19 169 LEU A C 1
ATOM 1360 O O . LEU A 1 169 ? -4.989 -3.945 -10.767 1.00 78.19 169 LEU A O 1
ATOM 1364 N N . HIS A 1 170 ? -3.183 -2.883 -11.560 1.00 79.19 170 HIS A N 1
ATOM 1365 C CA . HIS A 1 170 ? -2.905 -2.141 -10.331 1.00 79.19 170 HIS A CA 1
ATOM 1366 C C . HIS A 1 170 ? -3.983 -1.101 -10.028 1.00 79.19 170 HIS A C 1
ATOM 1368 O O . HIS A 1 170 ? -4.415 -0.978 -8.886 1.00 79.19 170 HIS A O 1
ATOM 1374 N N . VAL A 1 171 ? -4.426 -0.369 -11.053 1.00 79.19 171 VAL A N 1
ATOM 1375 C CA . VAL A 1 171 ? -5.480 0.640 -10.916 1.00 79.19 171 VAL A CA 1
ATOM 1376 C C . VAL A 1 171 ? -6.769 0.002 -10.419 1.00 79.19 171 VAL A C 1
ATOM 1378 O O . VAL A 1 171 ? -7.322 0.461 -9.426 1.00 79.19 171 VAL A O 1
ATOM 1381 N N . VAL A 1 172 ? -7.229 -1.062 -11.085 1.00 83.38 172 VAL A N 1
ATOM 1382 C CA . VAL A 1 172 ? -8.478 -1.746 -10.722 1.00 83.38 172 VAL A CA 1
ATOM 1383 C C . VAL A 1 172 ? -8.401 -2.260 -9.287 1.00 83.38 172 VAL A C 1
ATOM 1385 O O . VAL A 1 172 ? -9.321 -2.029 -8.508 1.00 83.38 172 VAL A O 1
ATOM 1388 N N . PHE A 1 173 ? -7.280 -2.884 -8.917 1.00 86.00 173 PHE A N 1
ATOM 1389 C CA . PHE A 1 173 ? -7.064 -3.385 -7.563 1.00 86.00 173 PHE A CA 1
ATOM 1390 C C . PHE A 1 173 ? -7.098 -2.267 -6.507 1.00 86.00 173 PHE A C 1
ATOM 1392 O O . PHE A 1 173 ? -7.793 -2.399 -5.501 1.00 86.00 173 PHE A O 1
ATOM 1399 N N . MET A 1 174 ? -6.391 -1.155 -6.737 1.00 84.31 174 MET A N 1
ATOM 1400 C CA . MET A 1 174 ? -6.327 -0.045 -5.779 1.00 84.31 174 MET A CA 1
ATOM 1401 C C . MET A 1 174 ? -7.647 0.708 -5.654 1.00 84.31 174 MET A C 1
ATOM 1403 O O . MET A 1 174 ? -8.040 1.037 -4.541 1.00 84.31 174 MET A O 1
ATOM 1407 N N . VAL A 1 175 ? -8.349 0.959 -6.763 1.00 86.00 175 VAL A N 1
ATOM 1408 C CA . VAL A 1 175 ? -9.663 1.620 -6.731 1.00 86.00 175 VAL A CA 1
ATOM 1409 C C . VAL A 1 175 ? -10.677 0.745 -5.999 1.00 86.00 175 VAL A C 1
ATOM 1411 O O . VAL A 1 175 ? -11.388 1.245 -5.133 1.00 86.00 175 VAL A O 1
ATOM 1414 N N . PHE A 1 176 ? -10.698 -0.563 -6.279 1.00 89.38 176 PHE A N 1
ATOM 1415 C CA . PHE A 1 176 ? -11.568 -1.507 -5.578 1.00 89.38 176 PHE A CA 1
ATOM 1416 C C . PHE A 1 176 ? -11.336 -1.470 -4.062 1.00 89.38 176 PHE A C 1
ATOM 1418 O O . PHE A 1 176 ? -12.273 -1.250 -3.295 1.00 89.38 176 PHE A O 1
ATOM 1425 N N . TRP A 1 177 ? -10.084 -1.619 -3.620 1.00 87.94 177 TRP A N 1
ATOM 1426 C CA . TRP A 1 177 ? -9.764 -1.615 -2.191 1.00 87.94 177 TRP A CA 1
ATOM 1427 C C . TRP A 1 177 ? -9.961 -0.256 -1.529 1.00 87.94 177 TRP A C 1
ATOM 1429 O O . TRP A 1 177 ? -10.414 -0.203 -0.387 1.00 87.94 177 TRP A O 1
ATOM 1439 N N . TRP A 1 178 ? -9.694 0.839 -2.240 1.00 88.62 178 TRP A N 1
ATOM 1440 C CA . TRP A 1 178 ? -10.013 2.180 -1.765 1.00 88.62 178 TRP A CA 1
ATOM 1441 C C . TRP A 1 178 ? -11.506 2.329 -1.479 1.00 88.62 178 TRP A C 1
ATOM 1443 O O . TRP A 1 178 ? -11.875 2.746 -0.383 1.00 88.62 178 TRP A O 1
ATOM 1453 N N . THR A 1 179 ? -12.369 1.923 -2.414 1.00 89.25 179 THR A N 1
ATOM 1454 C CA . THR A 1 179 ? -13.822 1.956 -2.219 1.00 89.25 179 THR A CA 1
ATOM 1455 C C . THR A 1 179 ? -14.248 1.099 -1.029 1.00 89.25 179 THR A C 1
ATOM 1457 O O . THR A 1 179 ? -15.043 1.564 -0.216 1.00 89.25 179 THR A O 1
ATOM 1460 N N . VAL A 1 180 ? -13.694 -0.109 -0.872 1.00 91.38 180 VAL A N 1
ATOM 1461 C CA . VAL A 1 180 ? -14.000 -0.988 0.272 1.00 91.38 180 VAL A CA 1
ATOM 1462 C C . VAL A 1 180 ? -13.618 -0.332 1.603 1.00 91.38 180 VAL A C 1
ATOM 1464 O O . VAL A 1 180 ? -14.433 -0.308 2.523 1.00 91.38 180 VAL A O 1
ATOM 1467 N N . ILE A 1 181 ? -12.414 0.234 1.715 1.00 90.31 181 ILE A N 1
ATOM 1468 C CA . ILE A 1 181 ? -11.933 0.868 2.955 1.00 90.31 181 ILE A CA 1
ATOM 1469 C C . ILE A 1 181 ? -12.754 2.123 3.281 1.00 90.31 181 ILE A C 1
ATOM 1471 O O . ILE A 1 181 ? -13.159 2.329 4.427 1.00 90.31 181 ILE A O 1
ATOM 1475 N N . VAL A 1 182 ? -13.034 2.958 2.280 1.00 90.50 182 VAL A N 1
ATOM 1476 C CA . VAL A 1 182 ? -13.837 4.177 2.442 1.00 90.50 182 VAL A CA 1
ATOM 1477 C C . VAL A 1 182 ? -15.276 3.846 2.840 1.00 90.50 182 VAL A C 1
ATOM 1479 O O . VAL A 1 182 ? -15.834 4.507 3.714 1.00 90.50 182 VAL A O 1
ATOM 1482 N N . TYR A 1 183 ? -15.861 2.802 2.253 1.00 91.25 183 TYR A N 1
ATOM 1483 C CA . TYR A 1 183 ? -17.207 2.354 2.595 1.00 91.25 183 TYR A CA 1
ATOM 1484 C C . TYR A 1 183 ? -17.267 1.791 4.021 1.00 91.25 183 TYR A C 1
ATOM 1486 O O . TYR A 1 183 ? -18.046 2.272 4.837 1.00 91.25 183 TYR A O 1
ATOM 1494 N N . GLN A 1 184 ? -16.382 0.851 4.370 1.00 91.25 184 GLN A N 1
ATOM 1495 C CA . GLN A 1 184 ? -16.400 0.194 5.686 1.00 91.25 184 GLN A CA 1
ATOM 1496 C C . GLN A 1 184 ? -15.961 1.096 6.846 1.00 91.25 184 GLN A C 1
ATOM 1498 O O . GLN A 1 184 ? -16.303 0.832 7.998 1.00 91.25 184 GLN A O 1
ATOM 1503 N N . SER A 1 185 ? -15.214 2.167 6.570 1.00 89.62 185 SER A N 1
ATOM 1504 C CA . SER A 1 185 ? -14.855 3.166 7.584 1.00 89.62 185 SER A CA 1
ATOM 1505 C C . SER A 1 185 ? -15.997 4.123 7.932 1.00 89.62 185 SER A C 1
ATOM 1507 O O . SER A 1 185 ? -15.903 4.791 8.959 1.00 89.62 185 SER A O 1
ATOM 1509 N N . ASN A 1 186 ? -17.062 4.197 7.117 1.00 89.88 186 ASN A N 1
ATOM 1510 C CA . ASN A 1 186 ? -18.134 5.199 7.219 1.00 89.88 186 ASN A CA 1
ATOM 1511 C C . ASN A 1 186 ? -17.632 6.656 7.224 1.00 89.88 186 ASN A C 1
ATOM 1513 O O . ASN A 1 186 ? -18.316 7.562 7.711 1.00 89.88 186 ASN A O 1
ATOM 1517 N N . ILE A 1 187 ? -16.448 6.917 6.660 1.00 89.12 187 ILE A N 1
ATOM 1518 C CA . ILE A 1 187 ? -15.839 8.252 6.697 1.00 89.12 187 ILE A CA 1
ATOM 1519 C C . ILE A 1 187 ? -16.664 9.299 5.935 1.00 89.12 187 ILE A C 1
ATOM 1521 O O . ILE A 1 187 ? -16.719 10.451 6.355 1.00 89.12 187 ILE A O 1
ATOM 1525 N N . LEU A 1 188 ? -17.370 8.912 4.865 1.00 87.06 188 LEU A N 1
ATOM 1526 C CA . LEU A 1 188 ? -18.255 9.821 4.119 1.00 87.06 188 LEU A CA 1
ATOM 1527 C C . LEU A 1 188 ? -19.444 10.277 4.969 1.00 87.06 188 LEU A C 1
ATOM 1529 O O . LEU A 1 188 ? -19.790 11.456 4.959 1.00 87.06 188 LEU A O 1
ATOM 1533 N N . THR A 1 189 ? -20.040 9.364 5.735 1.00 86.94 189 THR A N 1
ATOM 1534 C CA . THR A 1 189 ? -21.141 9.681 6.652 1.00 86.94 189 THR A CA 1
ATOM 1535 C C . THR A 1 189 ? -20.659 10.593 7.774 1.00 86.94 189 THR A C 1
ATOM 1537 O O . THR A 1 189 ? -21.320 11.579 8.097 1.00 86.94 189 THR A O 1
ATOM 1540 N N . ALA A 1 190 ? -19.476 10.317 8.328 1.00 88.44 190 ALA A N 1
ATOM 1541 C CA . ALA A 1 190 ? -18.859 11.181 9.327 1.00 88.44 190 ALA A CA 1
ATOM 1542 C C . ALA A 1 190 ? -18.556 12.582 8.765 1.00 88.44 190 ALA A C 1
ATOM 1544 O O . ALA A 1 190 ? -18.826 13.578 9.436 1.00 88.44 190 ALA A O 1
ATOM 1545 N N . LEU A 1 191 ? -18.066 12.682 7.525 1.00 89.06 191 LEU A N 1
ATOM 1546 C CA . LEU A 1 191 ? -17.806 13.957 6.851 1.00 89.06 191 LEU A CA 1
ATOM 1547 C C . LEU A 1 191 ? -19.101 14.746 6.631 1.00 89.06 191 LEU A C 1
ATOM 1549 O O . LEU A 1 191 ? -19.158 15.925 6.967 1.00 89.06 191 LEU A O 1
ATOM 1553 N N . HIS A 1 192 ? -20.160 14.082 6.165 1.00 91.06 192 HIS A N 1
ATOM 1554 C CA . HIS A 1 192 ? -21.486 14.680 6.029 1.00 91.06 192 HIS A CA 1
ATOM 1555 C C . HIS A 1 192 ? -21.986 15.242 7.370 1.00 91.06 192 HIS A C 1
ATOM 1557 O O . HIS A 1 192 ? -22.326 16.418 7.451 1.00 91.06 192 HIS A O 1
ATOM 1563 N N . LEU A 1 193 ? -21.954 14.452 8.449 1.00 89.31 193 LEU A N 1
ATOM 1564 C CA . LEU A 1 193 ? -22.364 14.894 9.793 1.00 89.31 193 LEU A CA 1
ATOM 1565 C C . LEU A 1 193 ? -21.505 16.047 10.336 1.00 89.31 193 LEU A C 1
ATOM 1567 O O . LEU A 1 193 ? -22.017 16.929 11.027 1.00 89.31 193 LEU A O 1
ATOM 1571 N N . THR A 1 194 ? -20.219 16.065 9.987 1.00 90.56 194 THR A N 1
ATOM 1572 C CA . THR A 1 194 ? -19.287 17.143 10.343 1.00 90.56 194 THR A CA 1
ATOM 1573 C C . THR A 1 194 ? -19.666 18.454 9.653 1.00 90.56 194 THR A C 1
ATOM 1575 O O . THR A 1 194 ? -19.645 19.501 10.295 1.00 90.56 194 THR A O 1
ATOM 1578 N N . CYS A 1 195 ? -20.094 18.411 8.386 1.00 92.19 195 CYS A N 1
ATOM 1579 C CA . CYS A 1 195 ? -20.591 19.593 7.674 1.00 92.19 195 CYS A CA 1
ATOM 1580 C C . CYS A 1 195 ? -21.850 20.198 8.321 1.00 92.19 195 CYS A C 1
ATOM 1582 O O . CYS A 1 195 ? -22.026 21.411 8.269 1.00 92.19 195 CYS A O 1
ATOM 1584 N N . PHE A 1 196 ? -22.691 19.382 8.969 1.00 91.25 196 PHE A N 1
ATOM 1585 C CA . PHE A 1 196 ? -23.858 19.844 9.738 1.00 91.25 196 PHE A CA 1
ATOM 1586 C C . PHE A 1 196 ? -23.533 20.244 11.190 1.00 91.25 196 PHE A C 1
ATOM 1588 O O . PHE A 1 196 ? -24.437 20.609 11.938 1.00 91.25 196 PHE A O 1
ATOM 1595 N N . GLY A 1 197 ? -22.266 20.177 11.614 1.00 89.00 197 GLY A N 1
ATOM 1596 C CA . GLY A 1 197 ? -21.832 20.545 12.968 1.00 89.00 197 GLY A CA 1
ATOM 1597 C C . GLY A 1 197 ? -22.116 19.497 14.056 1.00 89.00 197 GLY A C 1
ATOM 1598 O O . GLY A 1 197 ? -21.915 19.772 15.238 1.00 89.00 197 GLY A O 1
ATOM 1599 N N . ALA A 1 198 ? -22.548 18.283 13.695 1.00 91.94 198 ALA A N 1
ATOM 1600 C CA . ALA A 1 198 ? -22.879 17.209 14.636 1.00 91.94 198 ALA A CA 1
ATOM 1601 C C . ALA A 1 198 ? -21.664 16.306 14.944 1.00 91.94 198 ALA A C 1
ATOM 1603 O O . ALA A 1 198 ? -21.632 15.126 14.588 1.00 91.94 198 ALA A O 1
ATOM 1604 N N . PHE A 1 199 ? -20.649 16.857 15.617 1.00 88.75 199 PHE A N 1
ATOM 1605 C CA . PHE A 1 199 ? -19.358 16.182 15.840 1.00 88.75 199 PHE A CA 1
ATOM 1606 C C . PHE A 1 199 ? -19.428 14.918 16.713 1.00 88.75 199 PHE A C 1
ATOM 1608 O O . PHE A 1 199 ? -18.657 13.983 16.495 1.00 88.75 199 PHE A O 1
ATOM 1615 N N . GLU A 1 200 ? -20.334 14.859 17.692 1.00 88.25 200 GLU A N 1
ATOM 1616 C CA . GLU A 1 200 ? -20.494 13.661 18.533 1.00 88.25 200 GLU A CA 1
ATOM 1617 C C . GLU A 1 200 ? -21.015 12.472 17.720 1.00 88.25 200 GLU A C 1
ATOM 1619 O O . GLU A 1 200 ? -20.451 11.380 17.778 1.00 88.25 200 GLU A O 1
ATOM 1624 N N . ASN A 1 201 ? -22.011 12.715 16.866 1.00 86.81 201 ASN A N 1
ATOM 1625 C CA . ASN A 1 201 ? -22.570 11.695 15.980 1.00 86.81 201 ASN A CA 1
ATOM 1626 C C . ASN A 1 201 ? -21.568 11.276 14.894 1.00 86.81 201 ASN A C 1
ATOM 1628 O O . ASN A 1 201 ? -21.533 10.116 14.491 1.00 86.81 201 ASN A O 1
ATOM 1632 N N . ALA A 1 202 ? -20.722 12.204 14.433 1.00 86.50 202 ALA A N 1
ATOM 1633 C CA . ALA A 1 202 ? -19.669 11.894 13.471 1.00 86.50 202 ALA A CA 1
ATOM 1634 C C . ALA A 1 202 ? -18.618 10.933 14.055 1.00 86.50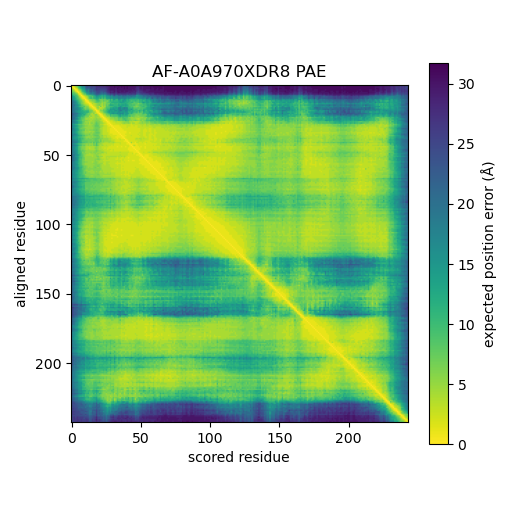 202 ALA A C 1
ATOM 1636 O O . ALA A 1 202 ? -18.179 10.011 13.367 1.00 86.50 202 ALA A O 1
ATOM 1637 N N . LYS A 1 203 ? -18.240 11.115 15.329 1.00 85.69 203 LYS A N 1
ATOM 1638 C CA . LYS A 1 203 ? -17.268 10.251 16.018 1.00 85.69 203 LYS A CA 1
ATOM 1639 C C . LYS A 1 203 ? -17.800 8.835 16.237 1.00 85.69 203 LYS A C 1
ATOM 1641 O O . LYS A 1 203 ? -17.051 7.881 16.056 1.00 85.69 203 LYS A O 1
ATOM 1646 N N . THR A 1 204 ? -19.069 8.691 16.615 1.00 88.31 204 THR A N 1
ATOM 1647 C CA . THR A 1 204 ? -19.674 7.378 16.902 1.00 88.31 204 THR A CA 1
ATOM 1648 C C . THR A 1 204 ? -20.003 6.576 15.645 1.00 88.31 204 THR A C 1
ATOM 1650 O O . THR A 1 204 ? -19.984 5.350 15.688 1.00 88.31 204 THR A O 1
ATOM 1653 N N . ALA A 1 205 ? -20.267 7.244 14.519 1.00 86.50 205 ALA A N 1
ATOM 1654 C CA . ALA A 1 205 ? -20.548 6.587 13.242 1.00 86.50 205 ALA A CA 1
ATOM 1655 C C . ALA A 1 205 ? -19.307 5.952 12.581 1.00 86.50 205 ALA A C 1
ATOM 1657 O O . ALA A 1 205 ? -19.443 5.105 11.692 1.00 86.50 205 ALA A O 1
ATOM 1658 N N . LEU A 1 206 ? -18.105 6.377 12.981 1.00 89.31 206 LEU A N 1
ATOM 1659 C CA . LEU A 1 206 ? -16.849 6.010 12.339 1.00 89.31 206 LEU A CA 1
ATOM 1660 C C . LEU A 1 206 ? -16.348 4.648 12.822 1.00 89.31 206 LEU A C 1
ATOM 1662 O O . LEU A 1 206 ? -16.326 4.382 14.022 1.00 89.31 206 LEU A O 1
ATOM 1666 N N . ASN A 1 207 ? -15.877 3.804 11.901 1.00 88.31 207 ASN A N 1
ATOM 1667 C CA . ASN A 1 207 ? -15.220 2.553 12.273 1.00 88.31 207 ASN A CA 1
ATOM 1668 C C . ASN A 1 207 ? -13.692 2.751 12.356 1.00 88.31 207 ASN A C 1
ATOM 1670 O O . ASN A 1 207 ? -13.035 2.860 11.312 1.00 88.31 207 ASN A O 1
ATOM 1674 N N . PRO A 1 208 ? -13.097 2.760 13.565 1.00 86.12 208 PRO A N 1
ATOM 1675 C CA . PRO A 1 208 ? -11.682 3.072 13.738 1.00 86.12 208 PRO A CA 1
ATOM 1676 C C . PRO A 1 208 ? -10.740 2.030 13.118 1.00 86.12 208 PRO A C 1
ATOM 1678 O O . PRO A 1 208 ? -9.650 2.382 12.669 1.00 86.12 208 PRO A O 1
ATOM 1681 N N . GLN A 1 209 ? -11.157 0.764 13.027 1.00 86.94 209 GLN A N 1
ATOM 1682 C CA . GLN A 1 209 ? -10.325 -0.306 12.469 1.00 86.94 209 GLN A CA 1
ATOM 1683 C C . GLN A 1 209 ? -10.063 -0.108 10.971 1.00 86.94 209 GLN A C 1
ATOM 1685 O O . GLN A 1 209 ? -8.932 -0.266 10.507 1.00 86.94 209 GLN A O 1
ATOM 1690 N N . TRP A 1 210 ? -11.098 0.276 10.220 1.00 87.50 210 TRP A N 1
ATOM 16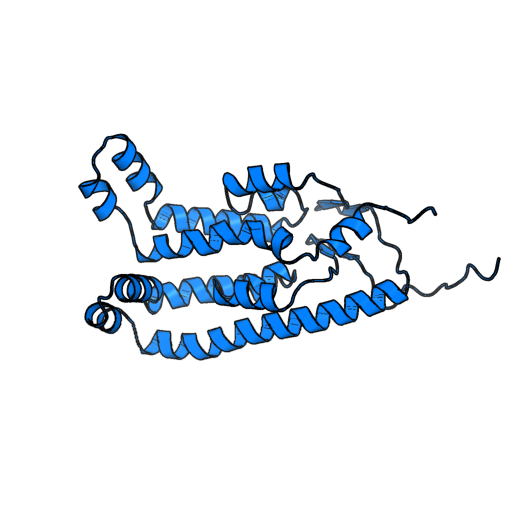91 C CA . TRP A 1 210 ? -10.994 0.551 8.785 1.00 87.50 210 TRP A CA 1
ATOM 1692 C C . TRP A 1 210 ? -10.425 1.938 8.498 1.00 87.50 210 TRP A C 1
ATOM 1694 O O . TRP A 1 210 ? -9.664 2.097 7.546 1.00 87.50 210 TRP A O 1
ATOM 1704 N N . LEU A 1 211 ? -10.736 2.924 9.343 1.00 88.69 211 LEU A N 1
ATOM 1705 C CA . LEU A 1 211 ? -10.221 4.287 9.226 1.00 88.69 211 LEU A CA 1
ATOM 1706 C C . LEU A 1 211 ? -8.688 4.331 9.211 1.00 88.69 211 LEU A C 1
ATOM 1708 O O . LEU A 1 211 ? -8.098 5.036 8.396 1.00 88.69 211 LEU A O 1
ATOM 1712 N N . MET A 1 212 ? -8.043 3.555 10.083 1.00 87.75 212 MET A N 1
ATOM 1713 C CA . MET A 1 212 ? -6.581 3.531 10.206 1.00 87.75 212 MET A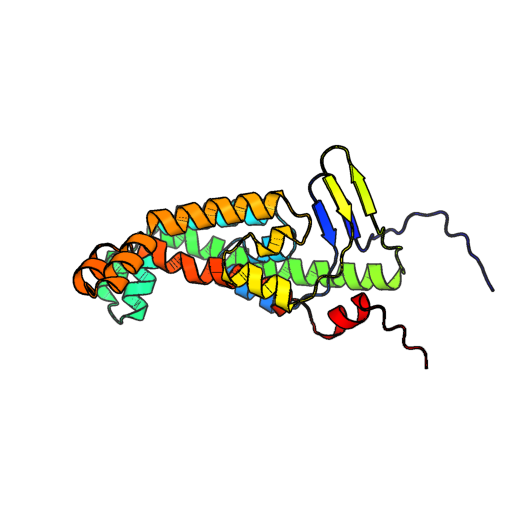 CA 1
ATOM 1714 C C . MET A 1 212 ? -5.860 3.017 8.949 1.00 87.75 212 MET A C 1
ATOM 1716 O O . MET A 1 212 ? -4.670 3.278 8.790 1.00 87.75 212 MET A O 1
ATOM 1720 N N . ASN A 1 213 ? -6.564 2.359 8.019 1.00 87.69 213 ASN A N 1
ATOM 1721 C CA . ASN A 1 213 ? -6.006 1.955 6.722 1.00 87.69 213 ASN A CA 1
ATOM 1722 C C . ASN A 1 213 ? -5.998 3.089 5.682 1.00 87.69 213 ASN A C 1
ATOM 1724 O O . ASN A 1 213 ? -5.317 2.988 4.664 1.00 87.69 213 ASN A O 1
ATOM 1728 N N . ILE A 1 214 ? -6.754 4.169 5.896 1.00 87.25 214 ILE A N 1
ATOM 1729 C CA . ILE A 1 214 ? -6.884 5.251 4.912 1.00 87.25 214 ILE A CA 1
ATOM 1730 C C . ILE A 1 214 ? -5.555 5.979 4.678 1.00 87.25 214 ILE A C 1
ATOM 1732 O O . ILE A 1 214 ? -5.198 6.149 3.510 1.00 87.25 214 ILE A O 1
ATOM 1736 N N . PRO A 1 215 ? -4.783 6.384 5.711 1.00 84.12 215 PRO A N 1
ATOM 1737 C CA . PRO A 1 215 ? -3.528 7.095 5.491 1.00 84.12 215 PRO A CA 1
ATOM 1738 C C . PRO A 1 215 ? -2.530 6.277 4.668 1.00 84.12 215 PRO A C 1
ATOM 1740 O O . PRO A 1 215 ? -1.976 6.791 3.703 1.00 84.12 215 PRO A O 1
ATOM 1743 N N . SER A 1 216 ? -2.326 4.996 4.986 1.00 84.44 216 SER A N 1
ATOM 1744 C CA . SER A 1 216 ? -1.352 4.152 4.280 1.00 84.44 216 SER A CA 1
ATOM 1745 C C . SER A 1 216 ? -1.712 3.965 2.801 1.00 84.44 216 SER 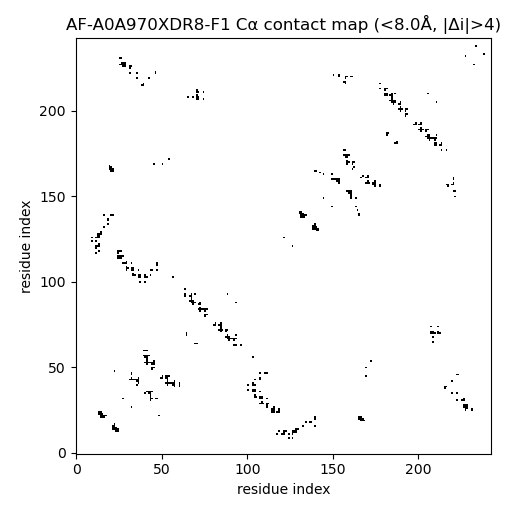A C 1
ATOM 1747 O O . SER A 1 216 ? -0.851 4.115 1.931 1.00 84.44 216 SER A O 1
ATOM 1749 N N . VAL A 1 217 ? -2.991 3.728 2.495 1.00 83.25 217 VAL A N 1
ATOM 1750 C CA . VAL A 1 217 ? -3.473 3.574 1.114 1.00 83.25 217 VAL A CA 1
ATOM 1751 C C . VAL A 1 217 ? -3.483 4.909 0.364 1.00 83.25 217 VAL A C 1
ATOM 1753 O O . VAL A 1 217 ? -3.122 4.947 -0.810 1.00 83.25 217 VAL A O 1
ATOM 1756 N N . PHE A 1 218 ? -3.810 6.024 1.015 1.00 82.31 218 PHE A N 1
ATOM 1757 C CA . PHE A 1 218 ? -3.777 7.347 0.386 1.00 82.31 218 PHE A CA 1
ATOM 1758 C C . PHE A 1 218 ? -2.347 7.829 0.107 1.00 82.31 218 PHE A C 1
ATOM 1760 O O . PHE A 1 218 ? -2.050 8.344 -0.970 1.00 82.31 218 PHE A O 1
ATOM 1767 N N . PHE A 1 219 ? -1.415 7.617 1.037 1.00 77.94 219 PHE A N 1
ATOM 1768 C CA . PHE A 1 219 ? -0.012 7.976 0.824 1.00 77.94 219 PHE A CA 1
ATOM 1769 C C . PHE A 1 219 ? 0.685 7.063 -0.190 1.00 77.94 219 PHE A C 1
ATOM 1771 O O . PHE A 1 219 ? 1.685 7.472 -0.788 1.00 77.94 219 PHE A O 1
ATOM 1778 N N . SER A 1 220 ? 0.116 5.882 -0.472 1.00 74.12 220 SER A N 1
ATOM 1779 C CA . SER A 1 220 ? 0.636 4.957 -1.486 1.00 74.12 220 SER A CA 1
ATOM 1780 C C . SER A 1 220 ? 0.791 5.558 -2.876 1.00 74.12 220 SER A C 1
ATOM 1782 O O . SER A 1 220 ? 1.631 5.152 -3.679 1.00 74.12 220 SER A O 1
ATOM 1784 N N . VAL A 1 221 ? 0.030 6.605 -3.140 1.00 72.81 221 VAL A N 1
ATOM 1785 C CA . VAL A 1 221 ? 0.005 7.252 -4.434 1.00 72.81 221 VAL A CA 1
ATOM 1786 C C . VAL A 1 221 ? 1.240 8.123 -4.673 1.00 72.81 221 VAL A C 1
ATOM 1788 O O . VAL A 1 221 ? 1.661 8.315 -5.812 1.00 72.81 221 VAL A O 1
ATOM 1791 N N . PHE A 1 222 ? 1.867 8.615 -3.603 1.00 71.12 222 PHE A N 1
ATOM 1792 C CA . PHE A 1 222 ? 3.090 9.419 -3.673 1.00 71.12 222 PHE A CA 1
ATOM 1793 C C . PHE A 1 222 ? 4.367 8.560 -3.705 1.00 71.12 222 PHE A C 1
ATOM 1795 O O . PHE A 1 222 ? 5.467 9.088 -3.897 1.00 71.12 222 PHE A O 1
ATOM 1802 N N . MET A 1 223 ? 4.241 7.232 -3.568 1.00 71.56 223 MET A N 1
ATOM 1803 C CA . MET A 1 223 ? 5.365 6.287 -3.581 1.00 71.56 223 MET A CA 1
ATOM 1804 C C . MET A 1 223 ? 6.305 6.442 -4.785 1.00 71.56 223 MET A C 1
ATOM 1806 O O . MET A 1 223 ? 7.526 6.453 -4.581 1.00 71.56 223 MET A O 1
ATOM 1810 N N . PRO A 1 224 ? 5.810 6.560 -6.037 1.00 70.31 224 PRO A N 1
ATOM 1811 C CA . PRO A 1 224 ? 6.688 6.630 -7.202 1.00 70.31 224 PRO A CA 1
ATOM 1812 C C . PRO A 1 224 ? 7.574 7.878 -7.169 1.00 70.31 224 PRO A C 1
ATOM 1814 O O . PRO A 1 224 ? 8.773 7.786 -7.439 1.00 70.31 224 PRO A O 1
ATOM 1817 N N . HIS A 1 225 ? 7.013 9.018 -6.760 1.00 71.56 225 HIS A N 1
ATOM 1818 C CA . HIS A 1 225 ? 7.720 10.296 -6.658 1.00 71.56 225 HIS A CA 1
ATOM 1819 C C . HIS A 1 225 ? 8.797 10.271 -5.571 1.00 71.56 225 HIS A C 1
ATOM 1821 O O . HIS A 1 225 ? 9.880 10.803 -5.784 1.00 71.56 225 HIS A O 1
ATOM 1827 N N . TRP A 1 226 ? 8.537 9.610 -4.440 1.00 62.97 226 TRP A N 1
ATOM 1828 C CA . TRP A 1 226 ? 9.498 9.485 -3.334 1.00 62.97 226 TRP A CA 1
ATOM 1829 C C . TRP A 1 226 ? 10.614 8.472 -3.598 1.00 62.97 226 TRP A C 1
ATOM 1831 O O . TRP A 1 226 ? 11.735 8.624 -3.116 1.00 62.97 226 TRP A O 1
ATOM 1841 N N . SER A 1 227 ? 10.314 7.407 -4.339 1.00 66.12 227 SER A N 1
ATOM 1842 C CA . SER A 1 227 ? 11.272 6.322 -4.579 1.00 66.12 227 SER A CA 1
ATOM 1843 C C . SER A 1 227 ? 12.305 6.635 -5.659 1.00 66.12 227 SER A C 1
ATOM 1845 O O . SER A 1 227 ? 13.378 6.025 -5.666 1.00 66.12 227 SER A O 1
ATOM 1847 N N . THR A 1 228 ? 11.989 7.568 -6.560 1.00 63.06 228 THR A N 1
ATOM 1848 C CA . THR A 1 228 ? 12.818 7.885 -7.721 1.00 63.06 228 THR A CA 1
ATOM 1849 C C . THR A 1 228 ? 13.838 8.964 -7.343 1.00 63.06 228 THR A C 1
ATOM 1851 O O . THR A 1 228 ? 13.445 10.080 -7.006 1.00 63.06 228 THR A O 1
ATOM 1854 N N . PRO A 1 229 ? 15.154 8.688 -7.394 1.00 58.72 229 PRO A N 1
ATOM 1855 C CA . PRO A 1 229 ? 16.157 9.710 -7.135 1.00 58.72 229 PRO A CA 1
ATOM 1856 C C . PRO A 1 229 ? 16.066 10.809 -8.203 1.00 58.72 229 PRO A C 1
ATOM 1858 O O . PRO A 1 229 ? 15.957 10.513 -9.393 1.00 58.72 229 PRO A O 1
ATOM 1861 N N . TRP A 1 230 ? 16.178 12.078 -7.793 1.00 40.72 230 TRP A N 1
ATOM 1862 C CA . TRP A 1 230 ? 16.103 13.261 -8.672 1.00 40.72 230 TRP A CA 1
ATOM 1863 C C . TRP A 1 230 ? 16.979 13.162 -9.937 1.00 40.72 230 TRP A C 1
ATOM 1865 O O . TRP A 1 230 ? 16.617 13.670 -10.994 1.00 40.72 230 TRP A O 1
ATOM 1875 N N . LYS A 1 231 ? 18.110 12.444 -9.869 1.00 34.53 231 LYS A N 1
ATOM 1876 C CA . LYS A 1 231 ? 18.998 12.199 -11.020 1.00 34.53 231 LYS A CA 1
ATOM 1877 C C . LYS A 1 231 ? 18.363 11.337 -12.126 1.00 34.53 231 LYS A C 1
ATOM 1879 O O . LYS A 1 231 ? 18.656 11.564 -13.295 1.00 34.53 231 LYS A O 1
ATOM 1884 N N . ALA A 1 232 ? 17.480 10.393 -11.791 1.00 42.22 232 ALA A N 1
ATOM 1885 C CA . ALA A 1 232 ? 16.804 9.528 -12.766 1.00 42.22 232 ALA A CA 1
ATOM 1886 C C . ALA A 1 232 ? 15.678 10.260 -13.520 1.00 42.22 232 ALA A C 1
ATOM 1888 O O . ALA A 1 232 ? 15.428 9.971 -14.690 1.00 42.22 232 ALA A O 1
ATOM 1889 N N . ILE A 1 233 ? 15.063 11.266 -12.887 1.00 40.06 233 ILE A N 1
ATOM 1890 C CA . ILE A 1 233 ? 14.098 12.165 -13.537 1.00 40.06 233 ILE A CA 1
ATOM 1891 C C . ILE A 1 233 ? 14.783 12.910 -14.696 1.00 40.06 233 ILE A C 1
ATOM 1893 O O . ILE A 1 233 ? 14.212 13.001 -15.781 1.00 40.06 233 ILE A O 1
ATOM 1897 N N . ASN A 1 234 ? 16.041 13.330 -14.510 1.00 27.27 234 ASN A N 1
ATOM 1898 C CA . ASN A 1 234 ? 16.810 14.050 -15.530 1.00 27.27 234 ASN A CA 1
ATOM 1899 C C . ASN A 1 234 ? 17.293 13.170 -16.705 1.00 27.27 234 ASN A C 1
ATOM 1901 O O . ASN A 1 234 ? 17.398 13.653 -17.834 1.00 27.27 234 ASN A O 1
ATOM 1905 N N . CYS A 1 235 ? 17.546 11.874 -16.477 1.00 28.36 235 CYS A N 1
ATOM 1906 C CA . CYS A 1 235 ? 17.865 10.929 -17.560 1.00 28.36 235 CYS A CA 1
ATOM 1907 C C . CYS A 1 235 ? 16.654 10.649 -18.461 1.00 28.36 235 CYS A C 1
ATOM 1909 O O . CYS A 1 235 ? 16.794 10.587 -19.679 1.00 28.36 235 CYS A O 1
ATOM 1911 N N . LEU A 1 236 ? 15.448 10.567 -17.889 1.00 33.41 236 LEU A N 1
ATOM 1912 C CA . LEU A 1 236 ? 14.205 10.443 -18.662 1.00 33.41 236 LEU A CA 1
ATOM 1913 C C . LEU A 1 236 ? 13.803 11.753 -19.357 1.00 33.41 236 LEU A C 1
ATOM 1915 O O . LEU A 1 236 ? 13.002 11.734 -20.289 1.00 33.41 236 LEU A O 1
ATOM 1919 N N . THR A 1 237 ? 14.343 12.902 -18.932 1.00 31.77 237 THR A N 1
ATOM 1920 C CA . THR A 1 237 ? 14.066 14.190 -19.581 1.00 31.77 237 THR A CA 1
ATOM 1921 C C . THR A 1 237 ? 14.895 14.462 -20.831 1.00 31.77 237 THR A C 1
ATOM 1923 O O . THR A 1 237 ? 14.715 15.532 -21.401 1.00 31.77 237 THR A O 1
ATOM 1926 N N . GLY A 1 238 ? 15.759 13.546 -21.283 1.00 32.59 238 GLY A N 1
ATOM 1927 C CA . GLY A 1 238 ? 16.519 13.766 -22.516 1.00 32.59 238 GLY A CA 1
ATOM 1928 C C . GLY A 1 238 ? 17.382 15.027 -22.458 1.00 32.59 238 GLY A C 1
ATOM 1929 O O . GLY A 1 238 ? 17.607 15.667 -23.478 1.00 32.59 238 GLY A O 1
ATOM 1930 N N . SER A 1 239 ? 17.885 15.392 -21.274 1.00 29.84 239 SER A N 1
ATOM 1931 C CA . SER A 1 239 ? 19.051 16.266 -21.213 1.00 29.84 239 SER A CA 1
ATOM 1932 C C . SER A 1 239 ? 20.249 15.393 -21.566 1.00 29.84 239 SER A C 1
ATOM 1934 O O . SER A 1 239 ? 21.006 14.939 -20.709 1.00 29.84 239 SER A O 1
ATOM 1936 N N . SER A 1 240 ? 20.401 15.119 -22.864 1.00 32.34 240 SER A N 1
ATOM 1937 C CA . SER A 1 240 ? 21.737 14.972 -23.411 1.00 32.34 240 SER A CA 1
ATOM 1938 C C . SER A 1 240 ? 22.508 16.193 -22.925 1.00 32.34 240 SER A C 1
ATOM 1940 O O . SER A 1 240 ? 22.130 17.326 -23.232 1.00 32.34 240 SER A O 1
ATOM 1942 N N . ARG A 1 241 ? 23.551 15.979 -22.126 1.00 31.89 241 ARG A N 1
ATOM 1943 C CA . ARG A 1 241 ? 24.613 16.970 -21.995 1.00 31.89 241 ARG A CA 1
ATOM 1944 C C . ARG A 1 241 ? 25.175 17.187 -23.398 1.00 31.89 241 ARG A C 1
ATOM 1946 O O . ARG A 1 241 ? 26.007 16.416 -23.857 1.00 31.89 241 ARG A O 1
ATOM 1953 N N . SER A 1 242 ? 24.642 18.181 -24.095 1.00 32.44 242 SER A N 1
ATOM 1954 C CA . SER A 1 242 ? 25.305 18.848 -25.202 1.00 32.44 242 SER A CA 1
ATOM 1955 C C . SER A 1 242 ? 26.107 19.995 -24.599 1.00 32.44 242 SER A C 1
ATOM 1957 O O . SER A 1 242 ? 25.600 21.109 -24.471 1.00 32.44 242 SER A O 1
ATOM 1959 N N . SER A 1 243 ? 27.314 19.670 -24.153 1.00 30.11 243 SER A N 1
ATOM 1960 C CA . SER A 1 243 ? 28.431 20.591 -23.917 1.00 30.11 243 SER A CA 1
ATOM 1961 C C . SER A 1 243 ? 29.619 19.768 -23.450 1.00 30.11 243 SER A C 1
ATOM 1963 O O . SER A 1 243 ? 29.457 19.120 -22.386 1.00 30.11 243 SER A O 1
#